Protein 4X8Y (pdb70)

Nearest PDB structures (foldseek):
  4x8y-assembly2_B-3  TM=1.009E+00  e=1.048E-23  Homo sapiens
  4x8y-assembly1_A-2  TM=9.669E-01  e=1.568E-19  Homo sapiens
  1t0g-assembly1_A  TM=8.692E-01  e=2.281E-09  Arabidopsis thaliana
  1j03-assembly1_A  TM=8.498E-01  e=9.770E-09  Arabidopsis thaliana
  6nzx-assembly1_A  TM=7.456E-01  e=7.569E-04  Hadesarchaea archaeon YNP_N21

B-factor: mean 53.66, std 27.23, range [21.02, 170.61]

Foldseek 3Di:
DLAWEAFLVRLQCQQCPNDVWWWFAFPFWIWTCSVVCCQCPPPHPQVLRTSGHCHQCQLVVHSDNVPGDRGADDCVPRDPSSVVSSVVVVVVRVVPTDTNGTHAHVPRDIDD/DDQPDPVLAEALVRLQCQLCPVDNWWWAAAPFWIWGCSVVCCACPPPHPQVLRTSGHCHVCQLPVHRDNVQGPSGDDPPPPHDPSSVVSSVVVVVVRVVPTPTRGGHDDD

Structure (mmCIF, N/CA/C/O backbone):
data_4X8Y
#
_entry.id   4X8Y
#
_cell.length_a   167.230
_cell.length_b   167.230
_cell.length_c   63.460
_cell.angle_alpha   90.00
_cell.angle_beta   90.00
_cell.angle_gamma   90.00
#
_symmetry.space_group_name_H-M   'I 41 2 2'
#
loop_
_entity.id
_entity.type
_entity.pdbx_description
1 polymer 'Membrane-associated progesterone receptor component 1'
2 non-polymer 'PROTOPORPHYRIN IX CONTAINING FE'
3 water water
#
loop_
_atom_site.group_PDB
_atom_site.id
_atom_site.type_symbol
_atom_site.label_atom_id
_atom_site.label_alt_id
_atom_site.label_comp_id
_atom_site.label_asym_id
_atom_site.label_entity_id
_atom_site.label_seq_id
_atom_site.pdbx_PDB_ins_code
_atom_site.Cartn_x
_atom_site.Cartn_y
_atom_site.Cartn_z
_atom_site.occupancy
_atom_site.B_iso_or_equiv
_atom_site.auth_seq_id
_atom_site.auth_comp_id
_atom_site.auth_asym_id
_atom_site.auth_atom_id
_atom_site.pdbx_PDB_model_num
ATOM 1 N N . SER A 1 5 ? 66.649 -22.338 71.322 1.00 59.49 68 SER A N 1
ATOM 2 C CA . SER A 1 5 ? 66.515 -21.930 72.714 1.00 65.95 68 SER A CA 1
ATOM 3 C C . SER A 1 5 ? 67.146 -20.574 73.049 1.00 76.77 68 SER A C 1
ATOM 4 O O . SER A 1 5 ? 68.259 -20.524 73.577 1.00 81.99 68 SER A O 1
ATOM 7 N N . PRO A 1 6 ? 66.436 -19.467 72.752 1.00 78.17 69 PRO A N 1
ATOM 8 C CA . PRO A 1 6 ? 66.732 -18.230 73.485 1.00 77.09 69 PRO A CA 1
ATOM 9 C C . PRO A 1 6 ? 66.326 -18.391 74.946 1.00 66.25 69 PRO A C 1
ATOM 10 O O . PRO A 1 6 ? 66.947 -17.809 75.822 1.00 64.63 69 PRO A O 1
ATOM 14 N N . GLU A 1 7 ? 65.279 -19.175 75.191 1.00 60.37 70 GLU A N 1
ATOM 15 C CA . GLU A 1 7 ? 64.888 -19.538 76.550 1.00 55.39 70 GLU A CA 1
ATOM 16 C C . GLU A 1 7 ? 64.686 -21.044 76.721 1.00 41.85 70 GLU A C 1
ATOM 17 O O . GLU A 1 7 ? 65.384 -21.675 77.509 1.00 48.12 70 GLU A O 1
ATOM 23 N N . PHE A 1 8 ? 63.741 -21.617 75.985 1.00 33.92 71 PHE A N 1
ATOM 24 C CA . PHE A 1 8 ? 63.328 -22.996 76.237 1.00 33.92 71 PHE A CA 1
ATOM 25 C C . PHE A 1 8 ? 62.710 -23.638 75.014 1.00 29.64 71 PHE A C 1
ATOM 26 O O . PHE A 1 8 ? 61.824 -23.045 74.406 1.00 29.02 71 PHE A O 1
ATOM 34 N N . ASP A 1 9 ? 63.140 -24.856 74.677 1.00 34.25 72 ASP A N 1
ATOM 35 C CA . ASP A 1 9 ? 62.571 -25.613 73.542 1.00 32.81 72 ASP A CA 1
ATOM 36 C C . ASP A 1 9 ? 61.463 -26.555 73.999 1.00 32.58 72 ASP A C 1
ATOM 37 O O . ASP A 1 9 ? 61.561 -27.151 75.088 1.00 35.94 72 ASP A O 1
ATOM 42 N N . PHE A 1 10 ? 60.449 -26.727 73.153 1.00 29.92 73 PHE A N 1
ATOM 43 C CA . PHE A 1 10 ? 59.279 -27.562 73.446 1.00 29.86 73 PHE A CA 1
ATOM 44 C C . PHE A 1 10 ? 59.034 -28.630 72.388 1.00 33.65 73 PHE A C 1
ATOM 45 O O . PHE A 1 10 ? 59.236 -28.375 71.206 1.00 34.00 73 PHE A O 1
ATOM 53 N N . THR A 1 11 ? 58.563 -29.802 72.814 1.00 27.36 74 THR A N 1
ATOM 54 C CA . THR A 1 11 ? 57.924 -30.750 71.894 1.00 26.95 74 THR A CA 1
ATOM 55 C C . THR A 1 11 ? 56.473 -30.297 71.717 1.00 26.56 74 THR A C 1
ATOM 56 O O . THR A 1 11 ? 55.955 -29.530 72.548 1.00 25.83 74 THR A O 1
ATOM 60 N N . PRO A 1 12 ? 55.796 -30.783 70.669 1.00 28.46 75 PRO A N 1
ATOM 61 C CA . PRO A 1 12 ? 54.372 -30.450 70.526 1.00 28.27 75 PRO A CA 1
ATOM 62 C C . PRO A 1 12 ? 53.521 -30.863 71.738 1.00 28.49 75 PRO A C 1
ATOM 63 O O . PRO A 1 12 ? 52.606 -30.129 72.122 1.00 28.14 75 PRO A O 1
ATOM 67 N N . ALA A 1 13 ? 53.812 -32.006 72.344 1.00 26.22 76 ALA A N 1
ATOM 68 C CA . ALA A 1 13 ? 52.999 -32.433 73.470 1.00 27.83 76 ALA A CA 1
ATOM 69 C C . ALA A 1 13 ? 53.184 -31.455 74.637 1.00 32.69 76 ALA A C 1
ATOM 70 O O . ALA A 1 13 ? 52.239 -31.163 75.363 1.00 26.49 76 ALA A O 1
ATOM 72 N N . GLU A 1 14 ? 54.395 -30.925 74.784 1.00 28.58 77 GLU A N 1
ATOM 73 C CA . GLU A 1 14 ? 54.713 -30.003 75.874 1.00 27.70 77 GLU A CA 1
ATOM 74 C C . GLU A 1 14 ? 54.076 -28.640 75.632 1.00 29.05 77 GLU A C 1
ATOM 75 O O . GLU A 1 14 ? 53.769 -27.899 76.559 1.00 26.19 77 GLU A O 1
ATOM 81 N N . LEU A 1 15 ? 53.848 -28.309 74.372 1.00 24.57 78 LEU A N 1
ATOM 82 C CA . LEU A 1 15 ? 53.300 -27.009 74.050 1.00 25.15 78 LEU A CA 1
ATOM 83 C C . LEU A 1 15 ? 51.793 -26.891 74.330 1.00 25.52 78 LEU A C 1
ATOM 84 O O . LEU A 1 15 ? 51.286 -25.796 74.563 1.00 25.69 78 LEU A O 1
ATOM 89 N N . ARG A 1 16 ? 51.082 -28.016 74.292 1.00 24.06 79 ARG A N 1
ATOM 90 C CA . ARG A 1 16 ? 49.612 -28.032 74.337 1.00 26.93 79 ARG A CA 1
ATOM 91 C C . ARG A 1 16 ? 48.949 -27.243 75.471 1.00 26.74 79 ARG A C 1
ATOM 92 O O . ARG A 1 16 ? 47.935 -26.583 75.258 1.00 27.11 79 ARG A O 1
ATOM 100 N N . ARG A 1 17 ? 49.507 -27.302 76.671 1.00 24.23 80 ARG A N 1
ATOM 101 C CA A ARG A 1 17 ? 48.851 -26.692 77.834 0.65 25.72 80 ARG A CA 1
ATOM 102 C CA B ARG A 1 17 ? 48.831 -26.685 77.813 0.35 24.94 80 ARG A CA 1
ATOM 103 C C . ARG A 1 17 ? 48.970 -25.164 77.805 1.00 26.65 80 ARG A C 1
ATOM 104 O O . ARG A 1 17 ? 48.263 -24.465 78.521 1.00 27.54 80 ARG A O 1
ATOM 119 N N . PHE A 1 18 ? 49.862 -24.637 76.970 1.00 27.04 81 PHE A N 1
ATOM 120 C CA . PHE A 1 18 ? 50.008 -23.178 76.886 1.00 28.07 81 PHE A CA 1
ATOM 121 C C . PHE A 1 18 ? 49.001 -22.584 75.882 1.00 28.07 81 PHE A C 1
ATOM 122 O O . PHE A 1 18 ? 49.373 -22.024 74.837 1.00 25.85 81 PHE A O 1
ATOM 130 N N . ASP A 1 19 ? 47.718 -22.687 76.239 1.00 26.46 82 ASP A N 1
ATOM 131 C CA . ASP A 1 19 ? 46.630 -22.320 75.325 1.00 27.75 82 ASP A CA 1
ATOM 132 C C . ASP A 1 19 ? 45.761 -21.182 75.851 1.00 27.55 82 ASP A C 1
ATOM 133 O O . ASP A 1 19 ? 44.685 -20.913 75.315 1.00 30.14 82 ASP A O 1
ATOM 138 N N . GLY A 1 20 ? 46.204 -20.529 76.915 1.00 29.03 83 GLY A N 1
ATOM 139 C CA . GLY A 1 20 ? 45.431 -19.424 77.460 1.00 27.41 83 GLY A CA 1
ATOM 140 C C . GLY A 1 20 ? 44.321 -19.842 78.411 1.00 36.24 83 GLY A C 1
ATOM 141 O O . GLY A 1 20 ? 43.680 -18.992 79.021 1.00 32.92 83 GLY A O 1
ATOM 142 N N . VAL A 1 21 ? 44.111 -21.149 78.542 1.00 29.27 84 VAL A N 1
ATOM 143 C CA . VAL A 1 21 ? 43.034 -21.709 79.360 1.00 34.55 84 VAL A CA 1
ATOM 144 C C . VAL A 1 21 ? 43.624 -22.603 80.446 1.00 33.86 84 VAL A C 1
ATOM 145 O O . VAL A 1 21 ? 43.348 -22.429 81.619 1.00 35.43 84 VAL A O 1
ATOM 149 N N . GLN A 1 22 ? 44.446 -23.569 80.046 1.00 33.22 85 GLN A N 1
ATOM 150 C CA . GLN A 1 22 ? 45.091 -24.455 81.014 1.00 34.47 85 GLN A CA 1
ATOM 151 C C . GLN A 1 22 ? 46.239 -23.746 81.722 1.00 41.02 85 GLN A C 1
ATOM 152 O O . GLN A 1 22 ? 46.683 -24.159 82.791 1.00 43.23 85 GLN A O 1
ATOM 158 N N . ASP A 1 23 ? 46.692 -22.667 81.098 1.00 33.03 86 ASP A N 1
ATOM 159 C CA . ASP A 1 23 ? 47.774 -21.815 81.561 1.00 34.95 86 ASP A CA 1
ATOM 160 C C . ASP A 1 23 ? 47.427 -20.443 80.993 1.00 32.40 86 ASP A C 1
ATOM 161 O O . ASP A 1 23 ? 46.978 -20.367 79.865 1.00 34.03 86 ASP A O 1
ATOM 166 N N . PRO A 1 24 ? 47.630 -19.354 81.756 1.00 34.96 87 PRO A N 1
ATOM 167 C CA . PRO A 1 24 ? 47.294 -18.043 81.177 1.00 34.78 87 PRO A CA 1
ATOM 168 C C . PRO A 1 24 ? 48.172 -17.677 79.975 1.00 34.84 87 PRO A C 1
ATOM 169 O O . PRO A 1 24 ? 47.745 -16.903 79.123 1.00 37.06 87 PRO A O 1
ATOM 173 N N . ARG A 1 25 ? 49.364 -18.257 79.889 1.00 28.42 88 ARG A N 1
ATOM 174 C CA . ARG A 1 25 ? 50.253 -18.009 78.749 1.00 26.25 88 ARG A CA 1
ATOM 175 C C . ARG A 1 25 ? 49.799 -18.723 77.483 1.00 28.01 88 ARG A C 1
ATOM 176 O O . ARG A 1 25 ? 49.360 -19.877 77.526 1.00 27.59 88 ARG A O 1
ATOM 184 N N . ILE A 1 26 ? 49.896 -18.034 76.348 1.00 24.95 89 ILE A N 1
ATOM 185 C CA . ILE A 1 26 ? 49.595 -18.660 75.071 1.00 25.82 89 ILE A CA 1
ATOM 186 C C . ILE A 1 26 ? 50.860 -18.743 74.253 1.00 26.02 89 ILE A C 1
ATOM 187 O O . ILE A 1 26 ? 51.464 -17.708 73.933 1.00 25.76 89 ILE A O 1
ATOM 192 N N . LEU A 1 27 ? 51.274 -19.967 73.936 1.00 21.29 90 LEU A N 1
ATOM 193 C CA . LEU A 1 27 ? 52.425 -20.175 73.064 1.00 25.27 90 LEU A CA 1
ATOM 194 C C . LEU A 1 27 ? 51.957 -20.791 71.761 1.00 23.85 90 LEU A C 1
ATOM 195 O O . LEU A 1 27 ? 50.970 -21.527 71.724 1.00 25.14 90 LEU A O 1
ATOM 200 N N . MET A 1 28 ? 52.709 -20.524 70.703 1.00 23.26 91 MET A N 1
ATOM 201 C CA . MET A 1 28 ? 52.290 -20.900 69.354 1.00 24.22 91 MET A CA 1
ATOM 202 C C . MET A 1 28 ? 53.553 -21.099 68.507 1.00 21.02 91 MET A C 1
ATOM 203 O O . MET A 1 28 ? 54.455 -20.268 68.577 1.00 25.69 91 MET A O 1
ATOM 208 N N . ALA A 1 29 ? 53.613 -22.166 67.703 1.00 26.10 92 ALA A N 1
ATOM 209 C CA . ALA A 1 29 ? 54.790 -22.394 66.867 1.00 23.64 92 ALA A CA 1
ATOM 210 C C . ALA A 1 29 ? 54.520 -22.092 65.395 1.00 25.67 92 ALA A C 1
ATOM 211 O O . ALA A 1 29 ? 53.460 -22.442 64.853 1.00 23.89 92 ALA A O 1
ATOM 213 N N . ILE A 1 30 ? 55.502 -21.451 64.766 1.00 23.05 93 ILE A N 1
ATOM 214 C CA . ILE A 1 30 ? 55.447 -21.132 63.333 1.00 24.75 93 ILE A CA 1
ATOM 215 C C . ILE A 1 30 ? 56.800 -21.481 62.758 1.00 26.67 93 ILE A C 1
ATOM 216 O O . ILE A 1 30 ? 57.816 -20.921 63.176 1.00 29.75 93 ILE A O 1
ATOM 221 N N . ASN A 1 31 ? 56.812 -22.440 61.835 1.00 28.29 94 ASN A N 1
ATOM 222 C CA . ASN A 1 31 ? 58.018 -22.839 61.102 1.00 33.50 94 ASN A CA 1
ATOM 223 C C . ASN A 1 31 ? 59.190 -23.190 62.031 1.00 32.37 94 ASN A C 1
ATOM 224 O O . ASN A 1 31 ? 60.335 -22.835 61.778 1.00 29.13 94 ASN A O 1
ATOM 229 N N . GLY A 1 32 ? 58.890 -23.929 63.090 1.00 31.54 95 GLY A N 1
ATOM 230 C CA . GLY A 1 32 ? 59.917 -24.424 63.995 1.00 35.76 95 GLY A CA 1
ATOM 231 C C . GLY A 1 32 ? 60.258 -23.495 65.153 1.00 30.62 95 GLY A C 1
ATOM 232 O O . GLY A 1 32 ? 61.102 -23.830 65.985 1.00 34.35 95 GLY A O 1
ATOM 233 N N . LYS A 1 33 ? 59.616 -22.329 65.210 1.00 27.23 96 LYS A N 1
ATOM 234 C CA . LYS A 1 33 ? 59.917 -21.345 66.258 1.00 32.90 96 LYS A CA 1
ATOM 235 C C . LYS A 1 33 ? 58.713 -21.186 67.154 1.00 31.68 96 LYS A C 1
ATOM 236 O O . LYS A 1 33 ? 57.604 -21.044 66.651 1.00 27.47 96 LYS A O 1
ATOM 242 N N . VAL A 1 34 ? 58.921 -21.196 68.476 1.00 27.85 97 VAL A N 1
ATOM 243 C CA . VAL A 1 34 ? 57.821 -20.994 69.416 1.00 27.43 97 VAL A CA 1
ATOM 244 C C . VAL A 1 34 ? 57.785 -19.533 69.833 1.00 27.68 97 VAL A C 1
ATOM 245 O O . VAL A 1 34 ? 58.810 -18.958 70.230 1.00 27.88 97 VAL A O 1
ATOM 249 N N . PHE A 1 35 ? 56.600 -18.944 69.740 1.00 23.84 98 PHE A N 1
ATOM 250 C CA . PHE A 1 35 ? 56.395 -17.557 70.124 1.00 28.60 98 PHE A CA 1
ATOM 251 C C . PHE A 1 35 ? 55.440 -17.450 71.296 1.00 25.97 98 PHE A C 1
ATOM 252 O O . PHE A 1 35 ? 54.498 -18.226 71.388 1.00 24.52 98 PHE A O 1
ATOM 260 N N . ASP A 1 36 ? 55.687 -16.473 72.168 1.00 29.89 99 ASP A N 1
ATOM 261 C CA . ASP A 1 36 ? 54.748 -16.097 73.221 1.00 29.50 99 ASP A CA 1
ATOM 262 C C . ASP A 1 36 ? 53.731 -15.107 72.655 1.00 28.55 99 ASP A C 1
ATOM 263 O O . ASP A 1 36 ? 54.046 -13.926 72.445 1.00 30.73 99 ASP A O 1
ATOM 268 N N . VAL A 1 37 ? 52.521 -15.578 72.394 1.00 26.89 100 VAL A N 1
ATOM 269 C CA . VAL A 1 37 ? 51.511 -14.701 71.803 1.00 29.53 100 VAL A CA 1
ATOM 270 C C . VAL A 1 37 ? 50.433 -14.338 72.839 1.00 30.34 100 VAL A C 1
ATOM 271 O O . VAL A 1 37 ? 49.315 -13.965 72.481 1.00 31.42 100 VAL A O 1
ATOM 275 N N . THR A 1 38 ? 50.790 -14.424 74.120 1.00 27.56 101 THR A N 1
ATOM 276 C CA . THR A 1 38 ? 49.857 -14.098 75.213 1.00 31.80 101 THR A CA 1
ATOM 277 C C . THR A 1 38 ? 49.222 -12.722 75.015 1.00 38.61 101 THR A C 1
ATOM 278 O O . THR A 1 38 ? 48.028 -12.547 75.261 1.00 34.87 101 THR A O 1
ATOM 282 N N . LYS A 1 39 ? 49.996 -11.756 74.522 1.00 35.10 102 LYS A N 1
ATOM 283 C CA . LYS A 1 39 ? 49.469 -10.402 74.376 1.00 37.59 102 LYS A CA 1
ATOM 284 C C . LYS A 1 39 ? 48.473 -10.327 73.218 1.00 40.18 102 LYS A C 1
ATOM 285 O O . LYS A 1 39 ? 47.723 -9.360 73.097 1.00 42.19 102 LYS A O 1
ATOM 291 N N . GLY A 1 40 ? 48.455 -11.362 72.384 1.00 32.52 103 GLY A N 1
ATOM 292 C CA . GLY A 1 40 ? 47.523 -11.433 71.268 1.00 31.28 103 GLY A CA 1
ATOM 293 C C . GLY A 1 40 ? 46.323 -12.304 71.595 1.00 34.51 103 GLY A C 1
ATOM 294 O O . GLY A 1 40 ? 45.782 -12.989 70.719 1.00 30.07 103 GLY A O 1
ATOM 295 N N . ARG A 1 41 ? 45.906 -12.284 72.859 1.00 33.21 104 ARG A N 1
ATOM 296 C CA . ARG A 1 41 ? 44.782 -13.118 73.303 1.00 34.07 104 ARG A CA 1
ATOM 297 C C . ARG A 1 41 ? 43.483 -12.792 72.542 1.00 36.01 104 ARG A C 1
ATOM 298 O O . ARG A 1 41 ? 42.622 -13.659 72.380 1.00 32.68 104 ARG A O 1
ATOM 306 N N . LYS A 1 42 ? 43.348 -11.558 72.056 1.00 35.40 105 LYS A N 1
ATOM 307 C CA . LYS A 1 42 ? 42.178 -11.200 71.250 1.00 36.91 105 LYS A CA 1
ATOM 308 C C . LYS A 1 42 ? 42.092 -12.087 70.003 1.00 32.90 105 LYS A C 1
ATOM 309 O O . LYS A 1 42 ? 41.007 -12.317 69.466 1.00 36.44 105 LYS A O 1
ATOM 315 N N . PHE A 1 43 ? 43.242 -12.555 69.534 1.00 28.33 106 PHE A N 1
ATOM 316 C CA . PHE A 1 43 ? 43.298 -13.473 68.399 1.00 25.95 106 PHE A CA 1
ATOM 317 C C . PHE A 1 43 ? 43.279 -14.940 68.815 1.00 31.53 106 PHE A C 1
ATOM 318 O O . PHE A 1 43 ? 42.602 -15.754 68.183 1.00 29.90 106 PHE A O 1
ATOM 326 N N . TYR A 1 44 ? 44.024 -15.281 69.866 1.00 25.29 107 TYR A N 1
ATOM 327 C CA . TYR A 1 44 ? 44.364 -16.684 70.111 1.00 26.42 107 TYR A CA 1
ATOM 328 C C . TYR A 1 44 ? 43.693 -17.255 71.355 1.00 28.37 107 TYR A C 1
ATOM 329 O O . TYR A 1 44 ? 43.824 -18.442 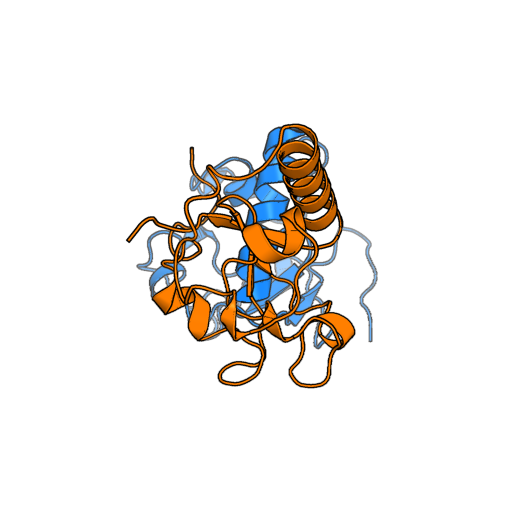71.629 1.00 32.05 107 TYR A O 1
ATOM 338 N N . GLY A 1 45 ? 42.970 -16.414 72.088 1.00 29.59 108 GLY A N 1
ATOM 339 C CA . GLY A 1 45 ? 42.191 -16.867 73.232 1.00 31.94 108 GLY A CA 1
ATOM 340 C C . GLY A 1 45 ? 41.051 -17.779 72.802 1.00 35.47 108 GLY A C 1
ATOM 341 O O . GLY A 1 45 ? 40.779 -17.918 71.607 1.00 32.81 108 GLY A O 1
ATOM 342 N N . PRO A 1 46 ? 40.376 -18.415 73.776 1.00 38.27 109 PRO A N 1
ATOM 343 C CA . PRO A 1 46 ? 39.324 -19.385 73.450 1.00 37.95 109 PRO A CA 1
ATOM 344 C C . PRO A 1 46 ? 38.154 -18.782 72.676 1.00 40.37 109 PRO A C 1
ATOM 345 O O . PRO A 1 46 ? 37.482 -19.506 71.954 1.00 43.28 109 PRO A O 1
ATOM 349 N N . GLU A 1 47 ? 37.911 -17.486 72.823 1.00 41.15 110 GLU A N 1
ATOM 350 C CA . GLU A 1 47 ? 36.874 -16.841 72.023 1.00 43.06 110 GLU A CA 1
ATOM 351 C C . GLU A 1 47 ? 37.427 -16.065 70.823 1.00 41.37 110 GLU A C 1
ATOM 352 O O . GLU A 1 47 ? 36.696 -15.322 70.174 1.00 43.71 110 GLU A O 1
ATOM 358 N N . GLY A 1 48 ? 38.710 -16.233 70.529 1.00 36.22 111 GLY A N 1
ATOM 359 C CA . GLY A 1 48 ? 39.328 -15.477 69.449 1.00 37.12 111 GLY A CA 1
ATOM 360 C C . GLY A 1 48 ? 39.160 -16.191 68.118 1.00 34.07 111 GLY A C 1
ATOM 361 O O . GLY A 1 48 ? 38.925 -17.398 68.104 1.00 30.78 111 GLY A O 1
ATOM 362 N N . PRO A 1 49 ? 39.295 -15.462 66.994 1.00 33.02 112 PRO A N 1
ATOM 363 C CA . PRO A 1 49 ? 39.077 -16.091 65.682 1.00 30.45 112 PRO A CA 1
ATOM 364 C C . PRO A 1 49 ? 40.111 -17.158 65.343 1.00 31.78 112 PRO A C 1
ATOM 365 O O . PRO A 1 49 ? 39.820 -18.054 64.542 1.00 30.65 112 PRO A O 1
ATOM 369 N N . TYR A 1 50 ? 41.296 -17.069 65.941 1.00 26.28 113 TYR A N 1
ATOM 370 C CA . TYR A 1 50 ? 42.405 -17.952 65.593 1.00 26.70 113 TYR A CA 1
ATOM 371 C C . TYR A 1 50 ? 42.783 -18.804 66.808 1.00 24.83 113 TYR A C 1
ATOM 372 O O . TYR A 1 50 ? 43.912 -19.292 66.917 1.00 25.79 113 TYR A O 1
ATOM 381 N N . GLY A 1 51 ? 41.817 -19.004 67.703 1.00 26.85 114 GLY A N 1
ATOM 382 C CA . GLY A 1 51 ? 42.035 -19.790 68.911 1.00 30.89 114 GLY A CA 1
ATOM 383 C C . GLY A 1 51 ? 42.461 -21.228 68.666 1.00 31.21 114 GLY A C 1
ATOM 384 O O . GLY A 1 51 ? 43.046 -21.866 69.535 1.00 25.72 114 GLY A O 1
ATOM 385 N N . VAL A 1 52 ? 42.179 -21.739 67.473 1.00 28.72 115 VAL A N 1
ATOM 386 C CA . VAL A 1 52 ? 42.571 -23.094 67.107 1.00 29.18 115 VAL A CA 1
ATOM 387 C C . VAL A 1 52 ? 44.110 -23.289 67.173 1.00 27.80 115 VAL A C 1
ATOM 388 O O . VAL A 1 52 ? 44.593 -24.408 67.329 1.00 27.23 115 VAL A O 1
ATOM 392 N N . PHE A 1 53 ? 44.880 -22.211 67.044 1.00 23.62 116 PHE A N 1
ATOM 393 C CA . PHE A 1 53 ? 46.346 -22.322 67.051 1.00 22.02 116 PHE A CA 1
ATOM 394 C C . PHE A 1 53 ? 46.969 -22.235 68.444 1.00 26.96 116 PHE A C 1
ATOM 395 O O . PHE A 1 53 ? 48.161 -22.434 68.597 1.00 25.53 116 PHE A O 1
ATOM 403 N N . ALA A 1 54 ? 46.173 -21.907 69.450 1.00 25.24 117 ALA A N 1
ATOM 404 C CA . ALA A 1 54 ? 46.718 -21.715 70.802 1.00 23.98 117 ALA A CA 1
ATOM 405 C C . ALA A 1 54 ? 47.329 -23.028 71.343 1.00 24.80 117 ALA A C 1
ATOM 406 O O . ALA A 1 54 ? 46.671 -24.070 71.360 1.00 24.58 117 ALA A O 1
ATOM 408 N N . GLY A 1 55 ? 48.595 -22.983 71.743 1.00 24.33 118 GLY A N 1
ATOM 409 C CA . GLY A 1 55 ? 49.283 -24.165 72.237 1.00 23.39 118 GLY A CA 1
ATOM 410 C C . GLY A 1 55 ? 49.640 -25.186 71.171 1.00 25.72 118 GLY A C 1
ATOM 411 O O . GLY A 1 55 ? 49.963 -26.331 71.500 1.00 24.39 118 GLY A O 1
ATOM 412 N N . ARG A 1 56 ? 49.567 -24.784 69.899 1.00 21.38 119 ARG A N 1
ATOM 413 C CA . ARG A 1 56 ? 49.776 -25.703 68.766 1.00 23.15 119 ARG A CA 1
ATOM 414 C C . ARG A 1 56 ? 50.884 -25.263 67.829 1.00 22.58 119 ARG A C 1
ATOM 415 O O . ARG A 1 56 ? 51.295 -24.110 67.814 1.00 23.26 119 ARG A O 1
ATOM 423 N N . ASP A 1 57 ? 51.325 -26.206 67.012 1.00 25.24 120 ASP A N 1
ATOM 424 C CA . ASP A 1 57 ? 52.115 -25.896 65.839 1.00 27.02 120 ASP A CA 1
ATOM 425 C C . ASP A 1 57 ? 51.148 -25.377 64.778 1.00 26.90 120 ASP A C 1
ATOM 426 O O . ASP A 1 57 ? 50.319 -26.125 64.254 1.00 26.64 120 ASP A O 1
ATOM 431 N N . ALA A 1 58 ? 51.243 -24.087 64.484 1.00 24.45 121 ALA A N 1
ATOM 432 C CA . ALA A 1 58 ? 50.330 -23.438 63.567 1.00 25.93 121 ALA A CA 1
ATOM 433 C C . ALA A 1 58 ? 50.852 -23.459 62.133 1.00 24.32 121 ALA A C 1
ATOM 434 O O . ALA A 1 58 ? 50.217 -22.900 61.247 1.00 25.49 121 ALA A O 1
ATOM 436 N N . SER A 1 59 ? 52.009 -24.082 61.912 1.00 23.92 122 SER A N 1
ATOM 437 C CA . SER A 1 59 ? 52.697 -23.958 60.612 1.00 24.61 122 SER A CA 1
ATOM 438 C C . SER A 1 59 ? 51.820 -24.357 59.429 1.00 25.03 122 SER A C 1
ATOM 439 O O . SER A 1 59 ? 51.707 -23.613 58.457 1.00 25.04 122 SER A O 1
ATOM 442 N N . ARG A 1 60 ? 51.206 -25.538 59.504 1.00 24.67 123 ARG A N 1
ATOM 443 C CA . ARG A 1 60 ? 50.463 -26.037 58.346 1.00 28.98 123 ARG A CA 1
ATOM 444 C C . ARG A 1 60 ? 49.221 -25.174 58.105 1.00 25.15 123 ARG A C 1
ATOM 445 O O . ARG A 1 60 ? 48.888 -24.862 56.969 1.00 25.97 123 ARG A O 1
ATOM 453 N N . GLY A 1 61 ? 48.519 -24.813 59.182 1.00 24.66 124 GLY A N 1
ATOM 454 C CA . GLY A 1 61 ? 47.332 -23.970 59.033 1.00 26.06 124 GLY A CA 1
ATOM 455 C C . GLY A 1 61 ? 47.639 -22.607 58.417 1.00 24.56 124 GLY A C 1
ATOM 456 O O . GLY A 1 61 ? 46.929 -22.143 57.510 1.00 23.81 124 GLY A O 1
ATOM 457 N N . LEU A 1 62 ? 48.684 -21.946 58.916 1.00 21.59 125 LEU A N 1
ATOM 458 C CA . LEU A 1 62 ? 49.117 -20.674 58.331 1.00 23.17 125 LEU A CA 1
ATOM 459 C C . LEU A 1 62 ? 49.595 -20.810 56.886 1.00 23.52 125 LEU A C 1
ATOM 460 O O . LEU A 1 62 ? 49.287 -19.956 56.023 1.00 25.03 125 LEU A O 1
ATOM 465 N N . ALA A 1 63 ? 50.364 -21.862 56.615 1.00 25.71 126 ALA A N 1
ATOM 466 C CA . ALA A 1 63 ? 50.948 -22.043 55.279 1.00 29.25 126 ALA A CA 1
ATOM 467 C C . ALA A 1 63 ? 49.894 -22.292 54.212 1.00 25.68 126 ALA A C 1
ATOM 468 O O . ALA A 1 63 ? 50.030 -21.838 53.069 1.00 26.97 126 ALA A O 1
ATOM 470 N N . THR A 1 64 ? 48.847 -23.018 54.581 1.00 26.44 127 THR A N 1
ATOM 471 C CA . THR A 1 64 ? 47.827 -23.430 53.620 1.00 26.68 127 THR A CA 1
ATOM 472 C C . THR A 1 64 ? 46.585 -22.559 53.711 1.00 26.07 127 THR A C 1
ATOM 473 O O . THR A 1 64 ? 45.615 -22.809 53.001 1.00 29.44 127 THR A O 1
ATOM 477 N N . PHE A 1 65 ? 46.625 -21.551 54.589 1.00 27.05 128 PHE A N 1
ATOM 478 C CA . PHE A 1 65 ? 45.449 -20.734 54.923 1.00 27.97 128 PHE A CA 1
ATOM 479 C C . PHE A 1 65 ? 44.250 -21.599 55.280 1.00 30.85 128 PHE A C 1
ATOM 480 O O . PHE A 1 65 ? 43.233 -21.595 54.569 1.00 29.75 128 PHE A O 1
ATOM 488 N N . CYS A 1 66 ? 44.363 -22.341 56.380 1.00 27.00 129 CYS A N 1
ATOM 489 C CA . CYS A 1 66 ? 43.293 -23.259 56.761 1.00 28.86 129 CYS A CA 1
ATOM 490 C C . CYS A 1 66 ? 43.096 -23.208 58.283 1.00 29.91 129 CYS A C 1
ATOM 491 O O . CYS A 1 66 ? 44.014 -23.514 59.021 1.00 30.20 129 CYS A O 1
ATOM 494 N N . LEU A 1 67 ? 41.916 -22.790 58.724 1.00 30.78 130 LEU A N 1
ATOM 495 C CA . LEU A 1 67 ? 41.590 -22.727 60.149 1.00 32.40 130 LEU A CA 1
ATOM 496 C C . LEU A 1 67 ? 40.876 -23.975 60.616 1.00 35.28 130 LEU A C 1
ATOM 497 O O . LEU A 1 67 ? 40.509 -24.075 61.783 1.00 41.51 130 LEU A O 1
ATOM 502 N N . ASP A 1 68 ? 40.664 -24.922 59.705 1.00 35.94 131 ASP A N 1
ATOM 503 C CA . ASP A 1 68 ? 39.907 -26.125 60.050 1.00 39.41 131 ASP A CA 1
ATOM 504 C C . ASP A 1 68 ? 40.690 -26.933 61.084 1.00 46.35 131 ASP A C 1
ATOM 505 O O . ASP A 1 68 ? 41.837 -27.314 60.847 1.00 40.18 131 ASP A O 1
ATOM 510 N N . LYS A 1 69 ? 40.071 -27.165 62.237 1.00 58.95 132 LYS A N 1
ATOM 511 C CA . LYS A 1 69 ? 40.755 -27.766 63.374 1.00 66.45 132 LYS A CA 1
ATOM 512 C C . LYS A 1 69 ? 41.198 -29.190 63.060 1.00 76.89 132 LYS A C 1
ATOM 513 O O . LYS A 1 69 ? 42.285 -29.611 63.453 1.00 79.76 132 LYS A O 1
ATOM 519 N N . GLU A 1 70 ? 40.366 -29.921 62.324 1.00 81.95 133 GLU A N 1
ATOM 520 C CA . GLU A 1 70 ? 40.653 -31.318 62.007 1.00 84.48 133 GLU A CA 1
ATOM 521 C C . GLU A 1 70 ? 41.890 -31.460 61.114 1.00 76.94 133 GLU A C 1
ATOM 522 O O . GLU A 1 70 ? 42.380 -32.568 60.899 1.00 78.45 133 GLU A O 1
ATOM 528 N N . ALA A 1 71 ? 42.388 -30.334 60.608 1.00 61.50 134 ALA A N 1
ATOM 529 C CA . ALA A 1 71 ? 43.580 -30.304 59.753 1.00 57.72 134 ALA A CA 1
ATOM 530 C C . ALA A 1 71 ? 44.891 -30.221 60.543 1.00 69.49 134 ALA A C 1
ATOM 531 O O . ALA A 1 71 ? 45.966 -30.479 60.001 1.00 74.85 134 ALA A O 1
ATOM 533 N N . LEU A 1 72 ? 44.801 -29.827 61.811 1.00 63.19 135 LEU A N 1
ATOM 534 C CA . LEU A 1 72 ? 45.964 -29.795 62.689 1.00 62.27 135 LEU A CA 1
ATOM 535 C C . LEU A 1 72 ? 46.363 -31.212 63.069 1.00 57.03 135 LEU A C 1
ATOM 536 O O . LEU A 1 72 ? 45.512 -32.025 63.402 1.00 57.05 135 LEU A O 1
ATOM 541 N N . LYS A 1 73 ? 47.654 -31.515 63.016 1.00 61.64 136 LYS A N 1
ATOM 542 C CA . LYS A 1 73 ? 48.125 -32.829 63.453 1.00 68.11 136 LYS A CA 1
ATOM 543 C C . LYS A 1 73 ? 48.401 -32.802 64.953 1.00 73.26 136 LYS A C 1
ATOM 544 O O . LYS A 1 73 ? 48.731 -31.754 65.515 1.00 73.22 136 LYS A O 1
ATOM 550 N N . ASP A 1 74 ? 48.264 -33.946 65.608 1.00 78.36 137 ASP A N 1
ATOM 551 C CA . ASP A 1 74 ? 48.298 -33.952 67.064 1.00 82.51 137 ASP A CA 1
ATOM 552 C C . ASP A 1 74 ? 49.728 -33.897 67.588 1.00 78.26 137 ASP A C 1
ATOM 553 O O . ASP A 1 74 ? 50.007 -33.182 68.559 1.00 79.65 137 ASP A O 1
ATOM 558 N N . GLU A 1 75 ? 50.639 -34.631 66.951 1.00 67.84 138 GLU A N 1
ATOM 559 C CA . GLU A 1 75 ? 52.023 -34.633 67.408 1.00 61.14 138 GLU A CA 1
ATOM 560 C C . GLU A 1 75 ? 52.932 -33.872 66.454 1.00 55.59 138 GLU A C 1
ATOM 561 O O . GLU A 1 75 ? 52.760 -32.678 66.230 1.00 63.03 138 GLU A O 1
ATOM 567 N N . TYR A 1 76 ? 53.908 -34.566 65.889 1.00 49.53 139 TYR A N 1
ATOM 568 C CA . TYR A 1 76 ? 54.858 -33.920 64.990 1.00 47.42 139 TYR A CA 1
ATOM 569 C C . TYR A 1 76 ? 54.295 -33.760 63.582 1.00 47.19 139 TYR A C 1
ATOM 570 O O . TYR A 1 76 ? 53.696 -34.683 63.038 1.00 53.61 139 TYR A O 1
ATOM 579 N 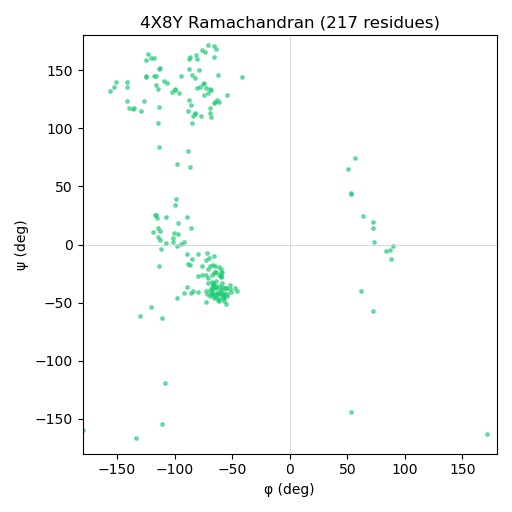N . ASP A 1 77 ? 54.470 -32.581 62.994 1.00 43.01 140 ASP A N 1
ATOM 580 C CA . ASP A 1 77 ? 54.004 -32.362 61.634 1.00 41.17 140 ASP A CA 1
ATOM 581 C C . ASP A 1 77 ? 55.197 -32.129 60.734 1.00 48.19 140 ASP A C 1
ATOM 582 O O . ASP A 1 77 ? 55.825 -31.072 60.758 1.00 39.70 140 ASP A O 1
ATOM 587 N N . ASP A 1 78 ? 55.508 -33.156 59.963 1.00 41.41 141 ASP A N 1
ATOM 588 C CA . ASP A 1 78 ? 56.499 -33.081 58.920 1.00 45.60 141 ASP A CA 1
ATOM 589 C C . ASP A 1 78 ? 55.928 -32.195 57.818 1.00 42.04 141 ASP A C 1
ATOM 590 O O . ASP A 1 78 ? 54.941 -32.541 57.167 1.00 49.15 141 ASP A O 1
ATOM 595 N N . LEU A 1 79 ? 56.537 -31.039 57.621 1.00 33.47 142 LEU A N 1
ATOM 596 C CA . LEU A 1 79 ? 56.042 -30.090 56.621 1.00 33.68 142 LEU A CA 1
ATOM 597 C C . LEU A 1 79 ? 56.570 -30.347 55.200 1.00 37.59 142 LEU A C 1
ATOM 598 O O . LEU A 1 79 ? 56.436 -29.498 54.316 1.00 36.21 142 LEU A O 1
ATOM 603 N N . SER A 1 80 ? 57.147 -31.516 54.957 1.00 38.36 143 SER A N 1
ATOM 604 C CA . SER A 1 80 ? 57.843 -31.728 53.689 1.00 44.34 143 SER A CA 1
ATOM 605 C C . SER A 1 80 ? 56.895 -31.859 52.506 1.00 42.36 143 SER A C 1
ATOM 606 O O . SER A 1 80 ? 57.339 -31.893 51.373 1.00 43.58 143 SER A O 1
ATOM 609 N N . ASP A 1 81 ? 55.593 -31.928 52.751 1.00 41.50 144 ASP A N 1
ATOM 610 C CA . ASP A 1 81 ? 54.649 -32.035 51.635 1.00 43.25 144 ASP A CA 1
ATOM 611 C C . ASP A 1 81 ? 54.029 -30.686 51.254 1.00 39.32 144 ASP A C 1
ATOM 612 O O . ASP A 1 81 ? 53.231 -30.620 50.331 1.00 41.19 144 ASP A O 1
ATOM 617 N N . LEU A 1 82 ? 54.382 -29.616 51.963 1.00 33.57 145 LEU A N 1
ATOM 618 C CA . LEU A 1 82 ? 53.940 -28.274 51.560 1.00 32.18 145 LEU A CA 1
ATOM 619 C C . LEU A 1 82 ? 54.495 -27.934 50.180 1.00 37.24 145 LEU A C 1
ATOM 620 O O . LEU A 1 82 ? 55.607 -28.335 49.830 1.00 36.06 145 LEU A O 1
ATOM 625 N N . THR A 1 83 ? 53.719 -27.184 49.409 1.00 35.23 146 THR A N 1
ATOM 626 C CA . THR A 1 83 ? 54.173 -26.699 48.114 1.00 36.46 146 THR A CA 1
ATOM 627 C C . THR A 1 83 ? 55.186 -25.588 48.305 1.00 35.78 146 THR A C 1
ATOM 628 O O . THR A 1 83 ? 55.307 -25.037 49.405 1.00 35.91 146 THR A O 1
ATOM 632 N N . ALA A 1 84 ? 55.894 -25.254 47.231 1.00 38.24 147 ALA A N 1
ATOM 633 C CA . ALA A 1 84 ? 56.802 -24.116 47.228 1.00 38.39 147 ALA A CA 1
ATOM 634 C C . ALA A 1 84 ? 56.071 -22.848 47.662 1.00 37.52 147 ALA A C 1
ATOM 635 O O . ALA A 1 84 ? 56.598 -22.053 48.430 1.00 37.95 147 ALA A O 1
ATOM 637 N N . ALA A 1 85 ? 54.856 -22.656 47.163 1.00 39.01 148 ALA A N 1
ATOM 638 C CA . ALA A 1 85 ? 54.083 -21.463 47.508 1.00 36.03 148 ALA A CA 1
ATOM 639 C C . ALA A 1 85 ? 53.690 -21.478 48.981 1.00 32.94 148 ALA A C 1
ATOM 640 O O . ALA A 1 85 ? 53.749 -20.452 49.674 1.00 33.21 148 ALA A O 1
ATOM 642 N N . GLN A 1 86 ? 53.267 -22.634 49.472 1.00 30.85 149 GLN A N 1
ATOM 643 C CA . GLN A 1 86 ? 52.858 -22.711 50.874 1.00 28.37 149 GLN A CA 1
ATOM 644 C C . GLN A 1 86 ? 54.048 -22.486 51.807 1.00 30.71 149 GLN A C 1
ATOM 645 O O . GLN A 1 86 ? 53.910 -21.917 52.880 1.00 27.75 149 GLN A O 1
ATOM 651 N N . GLN A 1 87 ? 55.217 -22.926 51.371 1.00 33.77 150 GLN A N 1
ATOM 652 C CA . GLN A 1 87 ? 56.451 -22.745 52.120 1.00 34.11 150 GLN A CA 1
ATOM 653 C C . GLN A 1 87 ? 56.836 -21.252 52.174 1.00 33.86 150 GLN A C 1
ATOM 654 O O . GLN A 1 87 ? 57.296 -20.743 53.200 1.00 29.75 150 GLN A O 1
ATOM 660 N N . GLU A 1 88 ? 56.632 -20.546 51.067 1.00 30.28 151 GLU A N 1
ATOM 661 C CA . GLU A 1 88 ? 56.889 -19.113 51.031 1.00 30.35 151 GLU A CA 1
ATOM 662 C C . GLU A 1 88 ? 55.898 -18.382 51.941 1.00 30.41 151 GLU A C 1
ATOM 663 O O . GLU A 1 88 ? 56.268 -17.465 52.674 1.00 33.68 151 GLU A O 1
ATOM 669 N N . THR A 1 89 ? 54.636 -18.785 51.892 1.00 28.53 152 THR A N 1
ATOM 670 C CA . THR A 1 89 ? 53.635 -18.213 52.800 1.00 26.79 152 THR A CA 1
ATOM 671 C C . THR A 1 89 ? 54.020 -18.424 54.266 1.00 31.76 152 THR A C 1
ATOM 672 O O . THR A 1 89 ? 53.942 -17.510 55.105 1.00 27.57 152 THR A O 1
ATOM 676 N N . LEU A 1 90 ? 54.437 -19.637 54.582 1.00 28.63 153 LEU A N 1
ATOM 677 C CA . LEU A 1 90 ? 54.840 -19.943 55.962 1.00 24.63 153 LEU A CA 1
ATOM 678 C C . LEU A 1 90 ? 55.982 -19.017 56.409 1.00 26.67 153 LEU A C 1
ATOM 679 O O . LEU A 1 90 ? 55.975 -18.491 57.528 1.00 26.64 153 LEU A O 1
ATOM 684 N N . SER A 1 91 ? 56.960 -18.816 55.531 1.00 30.28 154 SER A N 1
ATOM 685 C CA . SER A 1 91 ? 58.084 -17.926 55.827 1.00 33.59 154 SER A CA 1
ATOM 686 C C . SER A 1 91 ? 57.646 -16.486 56.070 1.00 37.04 154 SER A C 1
ATOM 687 O O . SER A 1 91 ? 58.195 -15.818 56.949 1.00 31.55 154 SER A O 1
ATOM 690 N N . ASP A 1 92 ? 56.714 -15.997 55.245 1.00 34.06 155 ASP A N 1
ATOM 691 C CA . ASP A 1 92 ? 56.124 -14.670 55.447 1.00 34.11 155 ASP A CA 1
ATOM 692 C C . ASP A 1 92 ? 55.501 -14.572 56.842 1.00 27.50 155 ASP A C 1
ATOM 693 O O . ASP A 1 92 ? 55.697 -13.588 57.555 1.00 30.73 155 ASP A O 1
ATOM 698 N N . TRP A 1 93 ? 54.741 -15.583 57.235 1.00 26.95 156 TRP A N 1
ATOM 699 C CA . TRP A 1 93 ? 54.098 -15.532 58.554 1.00 26.15 156 TRP A CA 1
ATOM 700 C C . TRP A 1 93 ? 55.151 -15.520 59.661 1.00 27.32 156 TRP A C 1
ATOM 701 O O . TRP A 1 93 ? 55.011 -14.814 60.665 1.00 27.82 156 TRP A O 1
ATOM 712 N N . GLU A 1 94 ? 56.189 -16.332 59.493 1.00 26.36 157 GLU A N 1
ATOM 713 C CA . GLU A 1 94 ? 57.278 -16.378 60.471 1.00 30.93 157 GLU A CA 1
ATOM 714 C C . GLU A 1 94 ? 57.919 -15.005 60.680 1.00 33.02 157 GLU A C 1
ATOM 715 O O . GLU A 1 94 ? 58.209 -14.619 61.806 1.00 31.13 157 GLU A O 1
ATOM 721 N N . SER A 1 95 ? 58.155 -14.286 59.589 1.00 31.69 158 SER A N 1
ATOM 722 C CA . SER A 1 95 ? 58.721 -12.939 59.647 1.00 34.53 158 SER A CA 1
ATOM 723 C C . SER A 1 95 ? 57.864 -11.986 60.471 1.00 29.20 158 SER A C 1
ATOM 724 O O . SER A 1 95 ? 58.388 -11.189 61.264 1.00 29.93 158 SER A O 1
ATOM 727 N N . GLN A 1 96 ? 56.552 -12.059 60.266 1.00 26.64 159 GLN A N 1
ATOM 728 C CA . GLN A 1 96 ? 55.614 -11.214 61.008 1.00 31.45 159 GLN A CA 1
ATOM 729 C C . GLN A 1 96 ? 55.599 -11.543 62.503 1.00 28.67 159 GLN A C 1
ATOM 730 O O . GLN A 1 96 ? 55.624 -10.634 63.340 1.00 31.82 159 GLN A O 1
ATOM 736 N N . PHE A 1 97 ? 55.536 -12.823 62.849 1.00 23.34 160 PHE A N 1
ATOM 737 C CA . PHE A 1 97 ? 55.577 -13.192 64.268 1.00 26.29 160 PHE A CA 1
ATOM 738 C C . PHE A 1 97 ? 56.923 -12.835 64.903 1.00 29.44 160 PHE A C 1
ATOM 739 O O . PHE A 1 97 ? 56.979 -12.409 66.055 1.00 29.44 160 PHE A O 1
ATOM 747 N N . THR A 1 98 ? 58.008 -12.976 64.150 1.00 25.48 161 THR A N 1
ATOM 748 C CA . THR A 1 98 ? 59.314 -12.545 64.636 1.00 30.16 161 THR A CA 1
ATOM 749 C C . THR A 1 98 ? 59.358 -11.051 64.949 1.00 35.25 161 THR A C 1
ATOM 750 O O . THR A 1 98 ? 59.969 -10.613 65.936 1.00 30.00 161 THR A O 1
ATOM 754 N N . PHE A 1 99 ? 58.710 -10.258 64.106 1.00 29.69 162 PHE A N 1
ATOM 755 C CA . PHE A 1 99 ? 58.672 -8.820 64.330 1.00 31.63 162 PHE A CA 1
ATOM 756 C C . PHE A 1 99 ? 57.814 -8.493 65.573 1.00 29.48 162 PHE A C 1
ATOM 757 O O . PHE A 1 99 ? 58.202 -7.677 66.404 1.00 36.44 162 PHE A O 1
ATOM 765 N N . LYS A 1 100 ? 56.661 -9.138 65.689 1.00 29.13 163 LYS A N 1
ATOM 766 C CA . LYS A 1 100 ? 55.649 -8.719 66.664 1.00 38.40 163 LYS A CA 1
ATOM 767 C C . LYS A 1 100 ? 55.783 -9.364 68.057 1.00 35.31 163 LYS A C 1
ATOM 768 O O . LYS A 1 100 ? 55.540 -8.711 69.069 1.00 34.95 163 LYS A O 1
ATOM 774 N N . TYR A 1 101 ? 56.182 -10.629 68.109 1.00 28.51 164 TYR A N 1
ATOM 775 C CA . TYR A 1 101 ? 56.110 -11.398 69.356 1.00 33.04 164 TYR A CA 1
ATOM 776 C C . TYR A 1 101 ? 57.470 -11.878 69.860 1.00 34.92 164 TYR A C 1
ATOM 777 O O . TYR A 1 101 ? 58.441 -11.937 69.103 1.00 35.62 164 TYR A O 1
ATOM 786 N N . HIS A 1 102 ? 57.541 -12.215 71.147 1.00 36.21 165 HIS A N 1
ATOM 787 C CA . HIS A 1 102 ? 58.781 -12.731 71.716 1.00 37.64 165 HIS A CA 1
ATOM 788 C C . HIS A 1 102 ? 59.023 -14.176 71.274 1.00 32.52 165 HIS A C 1
ATOM 789 O O . HIS A 1 102 ? 58.156 -15.021 71.411 1.00 29.27 165 HIS A O 1
ATOM 796 N N . HIS A 1 103 ? 60.218 -14.434 70.758 1.00 32.18 166 HIS A N 1
ATOM 797 C CA . HIS A 1 103 ? 60.668 -15.763 70.364 1.00 31.50 166 HIS A CA 1
ATOM 798 C C . HIS A 1 103 ? 61.189 -16.531 71.592 1.00 32.72 166 HIS A C 1
ATOM 799 O O . HIS A 1 103 ? 62.207 -16.149 72.164 1.00 33.48 166 HIS A O 1
ATOM 806 N N . VAL A 1 104 ? 60.481 -17.584 71.996 1.00 30.84 167 VAL A N 1
ATOM 807 C CA . VAL A 1 104 ? 60.816 -18.353 73.215 1.00 29.35 167 VAL A CA 1
ATOM 808 C C . VAL A 1 104 ? 61.846 -19.448 72.967 1.00 31.06 167 VAL A C 1
ATOM 809 O O . VAL A 1 104 ? 62.753 -19.653 73.771 1.00 32.33 167 VAL A O 1
ATOM 813 N N . GLY A 1 105 ? 61.709 -20.158 71.846 1.00 32.04 168 GLY A N 1
ATOM 814 C CA . GLY A 1 105 ? 62.630 -21.235 71.535 1.00 29.98 168 GLY A CA 1
ATOM 815 C C . GLY A 1 105 ? 62.189 -22.049 70.340 1.00 31.01 168 GLY A C 1
ATOM 816 O O . GLY A 1 105 ? 61.360 -21.602 69.558 1.00 31.40 168 GLY A O 1
ATOM 817 N N . LYS A 1 106 ? 62.758 -23.242 70.201 1.00 33.41 169 LYS A N 1
ATOM 818 C CA . LYS A 1 106 ? 62.393 -24.155 69.115 1.00 28.68 169 LYS A CA 1
ATOM 819 C C . LYS A 1 106 ? 61.168 -25.008 69.438 1.00 36.60 169 LYS A C 1
ATOM 820 O O . LYS A 1 106 ? 60.946 -25.377 70.602 1.00 32.48 169 LYS A O 1
ATOM 826 N N . LEU A 1 107 ? 60.365 -25.304 68.416 1.00 31.05 170 LEU A N 1
ATOM 827 C CA . LEU A 1 107 ? 59.463 -26.452 68.489 1.00 34.63 170 LEU A CA 1
ATOM 828 C C . LEU A 1 107 ? 60.247 -27.634 67.985 1.00 36.11 170 LEU A C 1
ATOM 829 O O . LEU A 1 107 ? 60.638 -27.675 66.814 1.00 36.22 170 LEU A O 1
ATOM 834 N N . LEU A 1 108 ? 60.507 -28.593 68.858 1.00 30.31 171 LEU A N 1
ATOM 835 C CA . LEU A 1 108 ? 61.390 -29.686 68.482 1.00 35.12 171 LEU A CA 1
ATOM 836 C C . LEU A 1 108 ? 60.727 -30.573 67.446 1.00 48.73 171 LEU A C 1
ATOM 837 O O . LEU A 1 108 ? 59.558 -30.919 67.581 1.00 42.23 171 LEU A O 1
ATOM 842 N N . LYS A 1 109 ? 61.475 -30.909 66.396 1.00 48.52 172 LYS A N 1
ATOM 843 C CA . LYS A 1 109 ? 61.043 -31.919 65.443 1.00 49.76 172 LYS A CA 1
ATOM 844 C C . LYS A 1 109 ? 61.241 -33.282 66.086 1.00 48.26 172 LYS A C 1
ATOM 845 O O . LYS A 1 109 ? 61.899 -33.400 67.118 1.00 51.96 172 LYS A O 1
ATOM 851 N N . GLU A 1 110 ? 60.666 -34.313 65.483 1.00 42.74 173 GLU A N 1
ATOM 852 C CA . GLU A 1 110 ? 60.725 -35.638 66.070 1.00 49.07 173 GLU A CA 1
ATOM 853 C C . GLU A 1 110 ? 62.168 -36.145 66.117 1.00 58.26 173 GLU A C 1
ATOM 854 O O . GLU A 1 110 ? 62.839 -36.216 65.093 1.00 65.11 173 GLU A O 1
ATOM 860 N N . GLY A 1 111 ? 62.641 -36.482 67.313 1.00 59.44 174 GLY A N 1
ATOM 861 C CA . GLY A 1 111 ? 64.009 -36.928 67.500 1.00 62.08 174 GLY A CA 1
ATOM 862 C C . GLY A 1 111 ? 65.025 -35.821 67.749 1.00 63.11 174 GLY A C 1
ATOM 863 O O . GLY A 1 111 ? 66.158 -36.098 68.140 1.00 67.28 174 GLY A O 1
ATOM 864 N N . GLU A 1 112 ? 64.629 -34.569 67.524 1.00 60.35 175 GLU A N 1
ATOM 865 C CA . GLU A 1 112 ? 65.539 -33.435 67.691 1.00 60.86 175 GLU A CA 1
ATOM 866 C C . GLU A 1 112 ? 65.851 -33.181 69.166 1.00 63.12 175 GLU A C 1
ATOM 867 O O . GLU A 1 112 ? 64.945 -33.103 69.989 1.00 62.99 175 GLU A O 1
ATOM 873 N N . GLU A 1 113 ? 67.137 -33.051 69.491 1.00 64.40 176 GLU A N 1
ATOM 874 C CA . GLU A 1 113 ? 67.565 -32.809 70.874 1.00 60.24 176 GLU A CA 1
ATOM 875 C C . GLU A 1 113 ? 67.467 -31.325 71.266 1.00 58.80 176 GLU A C 1
ATOM 876 O O . GLU A 1 113 ? 67.711 -30.436 70.455 1.00 53.06 176 GLU A O 1
ATOM 882 N N . PRO A 1 114 ? 67.091 -31.057 72.524 1.00 60.22 177 PRO A N 1
ATOM 883 C CA . PRO A 1 114 ? 66.949 -29.679 73.009 1.00 61.07 177 PRO A CA 1
ATOM 884 C C . PRO A 1 114 ? 68.284 -28.948 73.052 1.00 63.23 177 PRO A C 1
ATOM 885 O O . PRO A 1 114 ? 69.327 -29.600 73.059 1.00 60.04 177 PRO A O 1
ATOM 889 N N . THR A 1 115 ? 68.249 -27.618 73.093 1.00 70.68 178 THR A N 1
ATOM 890 C CA . THR A 1 115 ? 69.470 -26.826 73.261 1.00 84.54 178 THR A CA 1
ATOM 891 C C . THR A 1 115 ? 69.441 -26.004 74.560 1.00 86.35 178 THR A C 1
ATOM 892 O O . THR A 1 115 ? 68.379 -25.543 74.986 1.00 85.90 178 THR A O 1
ATOM 896 N N . VAL A 1 116 ? 70.616 -25.846 75.177 1.00 91.64 179 VAL A N 1
ATOM 897 C CA . VAL A 1 116 ? 70.785 -25.238 76.508 1.00 88.05 179 VAL A CA 1
ATOM 898 C C . VAL A 1 116 ? 70.052 -26.012 77.612 1.00 83.74 179 VAL A C 1
ATOM 899 O O . VAL A 1 116 ? 69.039 -26.679 77.374 1.00 72.12 179 VAL A O 1
ATOM 903 N N . GLY B 1 1 ? 45.239 -10.745 47.330 1.00 78.44 64 GLY B N 1
ATOM 904 C CA . GLY B 1 1 ? 46.431 -11.523 47.620 1.00 68.85 64 GLY B CA 1
ATOM 905 C C . GLY B 1 1 ? 46.995 -11.228 49.001 1.00 56.25 64 GLY B C 1
ATOM 906 O O . GLY B 1 1 ? 47.776 -10.286 49.166 1.00 50.64 64 GLY B O 1
ATOM 907 N N . PRO B 1 2 ? 46.595 -12.028 50.005 1.00 85.84 65 PRO B N 1
ATOM 908 C CA . PRO B 1 2 ? 47.072 -11.803 51.372 1.00 70.13 65 PRO B CA 1
ATOM 909 C C . PRO B 1 2 ? 48.563 -12.096 51.551 1.00 62.14 65 PRO B C 1
ATOM 910 O O . PRO B 1 2 ? 49.070 -13.115 51.078 1.00 61.75 65 PRO B O 1
ATOM 914 N N . LEU B 1 3 ? 49.257 -11.172 52.206 1.00 50.89 66 LEU B N 1
ATOM 915 C CA . LEU B 1 3 ? 50.606 -11.410 52.692 1.00 47.41 66 LEU B CA 1
ATOM 916 C C . LEU B 1 3 ? 50.563 -11.392 54.225 1.00 44.88 66 LEU B C 1
ATOM 917 O O . LEU B 1 3 ? 50.819 -10.368 54.855 1.00 45.08 66 LEU B O 1
ATOM 922 N N . GLY B 1 4 ? 50.209 -12.529 54.810 1.00 44.26 67 GLY B N 1
ATOM 923 C CA . GLY B 1 4 ? 49.969 -12.593 56.235 1.00 43.86 67 GLY B CA 1
ATOM 924 C C . GLY B 1 4 ? 48.969 -11.533 56.674 1.00 48.30 67 GLY B C 1
ATOM 925 O O . GLY B 1 4 ? 48.029 -11.198 55.953 1.00 47.18 67 GLY B O 1
ATOM 926 N N . SER B 1 5 ? 49.191 -10.990 57.864 1.00 45.34 68 SER B N 1
ATOM 927 C CA . SER B 1 5 ? 48.303 -9.983 58.426 1.00 48.16 68 SER B CA 1
ATOM 928 C C . SER B 1 5 ? 48.475 -8.619 57.771 1.00 48.56 68 SER B C 1
ATOM 929 O O . SER B 1 5 ? 49.597 -8.175 57.543 1.00 47.70 68 SER B O 1
ATOM 932 N N . PRO B 1 6 ? 47.353 -7.935 57.509 1.00 50.98 69 PRO B N 1
ATOM 933 C CA . PRO B 1 6 ? 47.350 -6.563 56.992 1.00 52.91 69 PRO B CA 1
ATOM 934 C C . PRO B 1 6 ? 47.815 -5.544 58.036 1.00 53.51 69 PRO B C 1
ATOM 935 O O . PRO B 1 6 ? 48.074 -4.397 57.682 1.00 54.99 69 PRO B O 1
ATOM 939 N N . GLU B 1 7 ? 47.929 -5.960 59.296 1.00 52.61 70 GLU B N 1
ATOM 940 C CA . GLU B 1 7 ? 48.544 -5.119 60.319 1.00 53.04 70 GLU B CA 1
ATOM 941 C C . GLU B 1 7 ? 49.974 -4.760 59.927 1.00 51.70 70 GLU B C 1
ATOM 942 O O . GLU B 1 7 ? 50.523 -3.758 60.381 1.00 52.70 70 GLU B O 1
ATOM 948 N N . PHE B 1 8 ? 50.581 -5.585 59.080 1.00 49.72 71 PHE B N 1
ATOM 949 C CA . PHE B 1 8 ? 51.972 -5.385 58.720 1.00 48.53 71 PHE B CA 1
ATOM 950 C C . PHE B 1 8 ? 52.089 -4.631 57.394 1.00 49.62 71 PHE B C 1
ATOM 951 O O . PHE B 1 8 ? 53.137 -4.645 56.742 1.00 48.69 71 PHE B O 1
ATOM 959 N N . ASP B 1 9 ? 50.998 -3.977 57.009 1.00 51.87 72 ASP B N 1
ATOM 960 C CA . ASP B 1 9 ? 51.032 -2.977 55.948 1.00 53.66 72 ASP B CA 1
ATOM 961 C C . ASP B 1 9 ? 51.066 -1.605 56.620 1.00 55.94 72 ASP B C 1
ATOM 962 O O . ASP B 1 9 ? 50.294 -1.354 57.549 1.00 57.31 72 ASP B O 1
ATOM 967 N N . PHE B 1 10 ? 51.955 -0.724 56.163 1.00 56.60 73 PHE B N 1
ATOM 968 C CA . PHE B 1 10 ? 52.210 0.534 56.870 1.00 58.75 73 PHE B CA 1
ATOM 969 C C . PHE B 1 10 ? 52.042 1.776 55.994 1.00 61.71 73 PHE B C 1
ATOM 970 O O . PHE B 1 10 ? 52.388 1.764 54.812 1.00 61.43 73 PHE B O 1
ATOM 978 N N . THR B 1 11 ? 51.529 2.851 56.583 1.00 64.79 74 THR B N 1
ATOM 979 C CA . THR B 1 11 ? 51.622 4.170 55.964 1.00 72.01 74 THR B CA 1
ATOM 980 C C . THR B 1 11 ? 53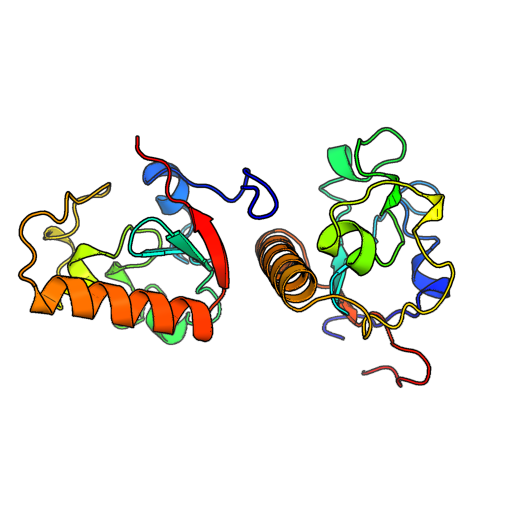.017 4.711 56.249 1.00 67.49 74 THR B C 1
ATOM 981 O O . THR B 1 11 ? 53.677 4.235 57.173 1.00 65.53 74 THR B O 1
ATOM 985 N N . PRO B 1 12 ? 53.484 5.692 55.454 1.00 72.58 75 PRO B N 1
ATOM 986 C CA . PRO B 1 12 ? 54.792 6.279 55.766 1.00 69.57 75 PRO B CA 1
ATOM 987 C C . PRO B 1 12 ? 54.882 6.811 57.200 1.00 70.97 75 PRO B C 1
ATOM 988 O O . PRO B 1 12 ? 55.927 6.675 57.833 1.00 70.77 75 PRO B O 1
ATOM 992 N N . ALA B 1 13 ? 53.798 7.388 57.708 1.00 73.88 76 ALA B N 1
ATOM 993 C CA . ALA B 1 13 ? 53.796 7.937 59.060 1.00 75.74 76 ALA B CA 1
ATOM 994 C C . ALA B 1 13 ? 53.906 6.839 60.122 1.00 73.94 76 ALA B C 1
ATOM 995 O O . ALA B 1 13 ? 54.549 7.029 61.154 1.00 74.80 76 ALA B O 1
ATOM 997 N N . GLU B 1 14 ? 53.274 5.697 59.869 1.00 70.20 77 GLU B N 1
ATOM 998 C CA . GLU B 1 14 ? 53.367 4.555 60.776 1.00 67.99 77 GLU B CA 1
ATOM 999 C C . GLU B 1 14 ? 54.765 3.948 60.757 1.00 65.62 77 GLU B C 1
ATOM 1000 O O . GLU B 1 14 ? 55.294 3.541 61.792 1.00 63.14 77 GLU B O 1
ATOM 1006 N N . LEU B 1 15 ? 55.348 3.885 59.566 1.00 63.29 78 LEU B N 1
ATOM 1007 C CA . LEU B 1 15 ? 56.696 3.359 59.378 1.00 61.17 78 LEU B CA 1
ATOM 1008 C C . LEU B 1 15 ? 57.714 4.088 60.253 1.00 62.15 78 LEU B C 1
ATOM 1009 O O . LEU B 1 15 ? 58.642 3.488 60.795 1.00 60.37 78 LEU B O 1
ATOM 1014 N N . ARG B 1 16 ? 57.498 5.392 60.389 1.00 65.57 79 ARG B N 1
ATOM 1015 C CA . ARG B 1 16 ? 58.392 6.317 61.086 1.00 73.36 79 ARG B CA 1
ATOM 1016 C C . ARG B 1 16 ? 58.871 5.841 62.457 1.00 70.60 79 ARG B C 1
ATOM 1017 O O . ARG B 1 16 ? 60.021 6.067 62.839 1.00 66.96 79 ARG B O 1
ATOM 1025 N N . ARG B 1 17 ? 57.977 5.185 63.185 1.00 69.00 80 ARG B N 1
ATOM 1026 C CA . ARG B 1 17 ? 58.235 4.760 64.556 1.00 70.81 80 ARG B CA 1
ATOM 1027 C C . ARG B 1 17 ? 59.364 3.728 64.641 1.00 68.32 80 ARG B C 1
ATOM 1028 O O . ARG B 1 17 ? 60.110 3.680 65.622 1.00 64.65 80 ARG B O 1
ATOM 1036 N N . PHE B 1 18 ? 59.502 2.916 63.598 1.00 60.53 81 PHE B N 1
ATOM 1037 C CA . PHE B 1 18 ? 60.445 1.805 63.625 1.00 52.33 81 PHE B CA 1
ATOM 1038 C C . PHE B 1 18 ? 61.752 2.171 62.945 1.00 55.63 81 PHE B C 1
ATOM 1039 O O . PHE B 1 18 ? 62.090 1.659 61.876 1.00 51.69 81 PHE B O 1
ATOM 1047 N N . ASP B 1 19 ? 62.481 3.064 63.604 1.00 54.87 82 ASP B N 1
ATOM 1048 C CA . ASP B 1 19 ? 63.734 3.584 63.085 1.00 56.98 82 ASP B CA 1
ATOM 1049 C C . ASP B 1 19 ? 64.902 3.159 63.960 1.00 57.08 82 ASP B C 1
ATOM 1050 O O . ASP B 1 19 ? 65.995 3.702 63.849 1.00 59.19 82 ASP B O 1
ATOM 1055 N N . GLY B 1 20 ? 64.665 2.187 64.835 1.00 54.08 83 GLY B N 1
ATOM 1056 C CA . GLY B 1 20 ? 65.697 1.751 65.757 1.00 58.55 83 GLY B CA 1
ATOM 1057 C C . GLY B 1 20 ? 65.953 2.749 66.873 1.00 62.89 83 GLY B C 1
ATOM 1058 O O . GLY B 1 20 ? 66.827 2.530 67.710 1.00 63.68 83 GLY B O 1
ATOM 1059 N N . VAL B 1 21 ? 65.185 3.838 66.891 1.00 64.93 84 VAL B N 1
ATOM 1060 C CA . VAL B 1 21 ? 65.338 4.886 67.900 1.00 71.79 84 VAL B CA 1
ATOM 1061 C C . VAL B 1 21 ? 64.140 4.927 68.852 1.00 74.40 84 VAL B C 1
ATOM 1062 O O . VAL B 1 21 ? 64.285 4.702 70.056 1.00 76.70 84 VAL B O 1
ATOM 1066 N N . GLN B 1 22 ? 62.958 5.218 68.317 1.00 71.17 85 GLN B N 1
ATOM 1067 C CA . GLN B 1 22 ? 61.745 5.247 69.133 1.00 74.08 85 GLN B CA 1
ATOM 1068 C C . GLN B 1 22 ? 61.360 3.833 69.550 1.00 70.30 85 GLN B C 1
ATOM 1069 O O . GLN B 1 22 ? 60.752 3.619 70.599 1.00 73.24 85 GLN B O 1
ATOM 1075 N N . ASP B 1 23 ? 61.725 2.879 68.703 1.00 70.64 86 ASP B N 1
ATOM 1076 C CA . ASP B 1 23 ? 61.484 1.457 68.928 1.00 66.75 86 ASP B CA 1
ATOM 1077 C C . ASP B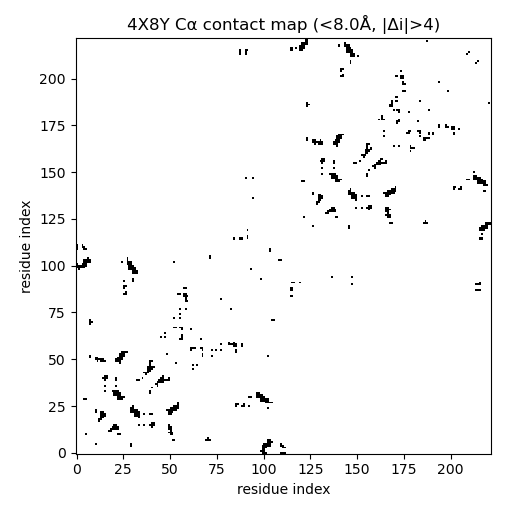 1 23 ? 62.726 0.731 68.426 1.00 59.84 86 ASP B C 1
ATOM 1078 O O . ASP B 1 23 ? 63.287 1.123 67.413 1.00 58.83 86 ASP B O 1
ATOM 1083 N N . PRO B 1 24 ? 63.184 -0.305 69.143 1.00 60.10 87 PRO B N 1
ATOM 1084 C CA . PRO B 1 24 ? 64.421 -0.988 68.738 1.00 58.13 87 PRO B CA 1
ATOM 1085 C C . PRO B 1 24 ? 64.318 -1.707 67.395 1.00 54.90 87 PRO B C 1
ATOM 1086 O O . PRO B 1 24 ? 65.342 -2.019 66.789 1.00 52.41 87 PRO B O 1
ATOM 1090 N N . ARG B 1 25 ? 63.105 -1.965 66.928 1.00 51.06 88 ARG B N 1
ATOM 1091 C CA . ARG B 1 25 ? 62.942 -2.619 65.629 1.00 47.05 88 ARG B CA 1
ATOM 1092 C C . ARG B 1 25 ? 63.126 -1.610 64.497 1.00 46.15 88 ARG B C 1
ATOM 1093 O O . ARG B 1 25 ? 62.859 -0.416 64.666 1.00 51.25 88 ARG B O 1
ATOM 1101 N N . ILE B 1 26 ? 63.604 -2.084 63.352 1.00 43.44 89 ILE B N 1
ATOM 1102 C CA . ILE B 1 26 ? 63.863 -1.192 62.223 1.00 42.93 89 ILE B CA 1
ATOM 1103 C C . ILE B 1 26 ? 63.161 -1.680 60.973 1.00 45.78 89 ILE B C 1
ATOM 1104 O O . ILE B 1 26 ? 63.371 -2.816 60.539 1.00 38.70 89 ILE B O 1
ATOM 1109 N N . LEU B 1 27 ? 62.326 -0.820 60.402 1.00 41.23 90 LEU B N 1
ATOM 1110 C CA . LEU B 1 27 ? 61.645 -1.122 59.146 1.00 41.31 90 LEU B CA 1
ATOM 1111 C C . LEU B 1 27 ? 62.146 -0.195 58.039 1.00 40.41 90 LEU B C 1
ATOM 1112 O O . LEU B 1 27 ? 62.555 0.934 58.307 1.00 47.29 90 LEU B O 1
ATOM 1117 N N . MET B 1 28 ? 62.103 -0.684 56.803 1.00 42.95 91 MET B N 1
ATOM 1118 C CA . MET B 1 28 ? 62.490 0.092 55.625 1.00 48.68 91 MET B CA 1
ATOM 1119 C C . MET B 1 28 ? 61.533 -0.240 54.495 1.00 44.91 91 MET B C 1
ATOM 1120 O O . MET B 1 28 ? 61.247 -1.408 54.264 1.00 43.38 91 MET B O 1
ATOM 1125 N N . ALA B 1 29 ? 61.053 0.766 53.777 1.00 44.84 92 ALA B N 1
ATOM 1126 C CA . ALA B 1 29 ? 60.240 0.505 52.597 1.00 48.05 92 ALA B CA 1
ATOM 1127 C C . ALA B 1 29 ? 61.080 0.632 51.333 1.00 46.55 92 ALA B C 1
ATOM 1128 O O . ALA B 1 29 ? 61.855 1.577 51.181 1.00 47.22 92 ALA B O 1
ATOM 1130 N N . ILE B 1 30 ? 60.935 -0.342 50.439 1.00 46.21 93 ILE B N 1
ATOM 1131 C CA . ILE B 1 30 ? 61.608 -0.317 49.144 1.00 46.89 93 ILE B CA 1
ATOM 1132 C C . ILE B 1 30 ? 60.647 -0.725 48.034 1.00 54.27 93 ILE B C 1
ATOM 1133 O O . ILE B 1 30 ? 60.142 -1.857 48.012 1.00 51.65 93 ILE B O 1
ATOM 1138 N N . ASN B 1 31 ? 60.388 0.209 47.127 1.00 53.06 94 ASN B N 1
ATOM 1139 C CA . ASN B 1 31 ? 59.526 -0.038 45.983 1.00 59.27 94 ASN B CA 1
ATOM 1140 C C . ASN B 1 31 ? 58.179 -0.599 46.416 1.00 60.88 94 ASN B C 1
ATOM 1141 O O . ASN B 1 31 ? 57.686 -1.572 45.848 1.00 63.40 94 ASN B O 1
ATOM 1146 N N . GLY B 1 32 ? 57.605 -0.001 47.455 1.00 55.72 95 GLY B N 1
ATOM 1147 C CA . GLY B 1 32 ? 56.260 -0.340 47.873 1.00 54.11 95 GLY B CA 1
ATOM 1148 C C . GLY B 1 32 ? 56.159 -1.498 48.849 1.00 57.36 95 GLY B C 1
ATOM 1149 O O . GLY B 1 32 ? 55.070 -1.806 49.334 1.00 58.04 95 GLY B O 1
ATOM 1150 N N . LYS B 1 33 ? 57.290 -2.138 49.131 1.00 52.50 96 LYS B N 1
ATOM 1151 C CA . LYS B 1 33 ? 57.343 -3.249 50.078 1.00 49.71 96 LYS B CA 1
ATOM 1152 C C . LYS B 1 33 ? 58.066 -2.850 51.359 1.00 47.38 96 LYS B C 1
ATOM 1153 O O . LYS B 1 33 ? 59.066 -2.143 51.319 1.00 51.91 96 LYS B O 1
ATOM 1159 N N . VAL B 1 34 ? 57.563 -3.316 52.496 1.00 46.67 97 VAL B N 1
ATOM 1160 C CA . VAL B 1 34 ? 58.185 -3.014 53.778 1.00 40.50 97 VAL B CA 1
ATOM 1161 C C . VAL B 1 34 ? 59.013 -4.197 54.297 1.00 45.65 97 VAL B C 1
ATOM 1162 O O . VAL B 1 34 ? 58.536 -5.336 54.346 1.00 49.14 97 VAL B O 1
ATOM 1166 N N . PHE B 1 35 ? 60.246 -3.910 54.699 1.00 40.91 98 PHE B N 1
ATOM 1167 C CA . PHE B 1 35 ? 61.184 -4.927 55.171 1.00 40.13 98 PHE B CA 1
ATOM 1168 C C . PHE B 1 35 ? 61.573 -4.743 56.633 1.00 35.77 98 PHE B C 1
ATOM 1169 O O . PHE B 1 35 ? 61.825 -3.626 57.077 1.00 38.31 98 PHE B O 1
ATOM 1177 N N . ASP B 1 36 ? 61.619 -5.849 57.372 1.00 35.47 99 ASP B N 1
ATOM 1178 C CA . ASP B 1 36 ? 62.177 -5.846 58.716 1.00 35.82 99 ASP B CA 1
ATOM 1179 C C . ASP B 1 36 ? 63.680 -6.011 58.569 1.00 40.13 99 ASP B C 1
ATOM 1180 O O . ASP B 1 36 ? 64.149 -7.080 58.177 1.00 40.57 99 ASP B O 1
ATOM 1185 N N . VAL B 1 37 ? 64.428 -4.953 58.876 1.00 38.84 100 VAL B N 1
ATOM 1186 C CA . VAL B 1 37 ? 65.881 -4.980 58.748 1.00 39.88 100 VAL B CA 1
ATOM 1187 C C . VAL B 1 37 ? 66.552 -4.834 60.105 1.00 42.30 100 VAL B C 1
ATOM 1188 O O . VAL B 1 37 ? 67.717 -4.433 60.198 1.00 46.22 100 VAL B O 1
ATOM 1192 N N . THR B 1 38 ? 65.809 -5.173 61.157 1.00 40.93 101 THR B N 1
ATOM 1193 C CA . THR B 1 38 ? 66.310 -5.099 62.529 1.00 45.14 101 THR B CA 1
ATOM 1194 C C . THR B 1 38 ? 67.648 -5.827 62.666 1.00 49.32 101 THR B C 1
ATOM 1195 O O . THR B 1 38 ? 68.532 -5.395 63.400 1.00 51.60 101 THR B O 1
ATOM 1199 N N . LYS B 1 39 ? 67.808 -6.913 61.922 1.00 46.06 102 LYS B N 1
ATOM 1200 C CA . LYS B 1 39 ? 69.034 -7.699 61.989 1.00 46.98 102 LYS B CA 1
ATOM 1201 C C . LYS B 1 39 ? 70.226 -6.954 61.388 1.00 48.27 102 LYS B C 1
ATOM 1202 O O . LYS B 1 39 ? 71.376 -7.293 61.655 1.00 48.12 102 LYS B O 1
ATOM 1208 N N . GLY B 1 40 ? 69.946 -5.932 60.583 1.00 44.35 103 GLY B N 1
ATOM 1209 C CA . GLY B 1 40 ? 70.994 -5.108 59.999 1.00 48.40 103 GLY B CA 1
ATOM 1210 C C . GLY B 1 40 ? 71.214 -3.807 60.752 1.00 50.81 103 GLY B C 1
ATOM 1211 O O . GLY B 1 40 ? 71.446 -2.762 60.150 1.00 52.49 103 GLY B O 1
ATOM 1212 N N . ARG B 1 41 ? 71.140 -3.869 62.076 1.00 47.42 104 ARG B N 1
ATOM 1213 C CA . ARG B 1 41 ? 71.299 -2.677 62.910 1.00 50.69 104 ARG B CA 1
ATOM 1214 C C . ARG B 1 41 ? 72.646 -1.980 62.702 1.00 54.54 104 ARG B C 1
ATOM 1215 O O . ARG B 1 41 ? 72.742 -0.748 62.783 1.00 55.93 104 ARG B O 1
ATOM 1223 N N . LYS B 1 42 ? 73.686 -2.758 62.417 1.00 53.88 105 LYS B N 1
ATOM 1224 C CA . LYS B 1 42 ? 75.012 -2.178 62.210 1.00 57.34 105 LYS B CA 1
ATOM 1225 C C . LYS B 1 42 ? 75.032 -1.315 60.953 1.00 53.17 105 LYS B C 1
ATOM 1226 O O . LYS B 1 42 ? 75.918 -0.484 60.782 1.00 57.57 105 LYS B O 1
ATOM 1232 N N . PHE B 1 43 ? 74.044 -1.508 60.084 1.00 47.98 106 PHE B N 1
ATOM 1233 C CA . PHE B 1 43 ? 73.898 -0.677 58.889 1.00 49.74 106 PHE B CA 1
ATOM 1234 C C . PHE B 1 43 ? 72.878 0.446 59.087 1.00 51.29 106 PHE B C 1
ATOM 1235 O O . PHE B 1 43 ? 73.122 1.589 58.705 1.00 52.48 106 PHE B O 1
ATOM 1243 N N . TYR B 1 44 ? 71.720 0.100 59.654 1.00 48.00 107 TYR B N 1
ATOM 1244 C CA . TYR B 1 44 ? 70.564 0.999 59.649 1.00 54.32 107 TYR B CA 1
ATOM 1245 C C . TYR B 1 44 ? 70.253 1.627 61.007 1.00 54.92 107 TYR B C 1
ATOM 1246 O O . TYR B 1 44 ? 69.299 2.394 61.131 1.00 52.77 107 TYR B O 1
ATOM 1255 N N . GLY B 1 45 ? 71.064 1.315 62.014 1.00 54.31 108 GLY B N 1
ATOM 1256 C CA . GLY B 1 45 ? 70.915 1.927 63.323 1.00 57.31 108 GLY B CA 1
ATOM 1257 C C . GLY B 1 45 ? 71.333 3.384 63.292 1.00 63.72 108 GLY B C 1
ATOM 1258 O O . GLY B 1 45 ? 71.887 3.851 62.298 1.00 64.54 108 GLY B O 1
ATOM 1259 N N . PRO B 1 46 ? 71.082 4.114 64.389 1.00 72.09 109 PRO B N 1
ATOM 1260 C CA . PRO B 1 46 ? 71.378 5.549 64.456 1.00 68.33 109 PRO B CA 1
ATOM 1261 C C . PRO B 1 46 ? 72.858 5.861 64.243 1.00 73.81 109 PRO B C 1
ATOM 1262 O O . PRO B 1 46 ? 73.198 6.945 63.770 1.00 75.30 109 PRO B O 1
ATOM 1266 N N . GLU B 1 47 ? 73.726 4.915 64.581 1.00 74.96 110 GLU B N 1
ATOM 1267 C CA . GLU B 1 47 ? 75.160 5.114 64.425 1.00 77.90 110 GLU B CA 1
ATOM 1268 C C . GLU B 1 47 ? 75.689 4.407 63.175 1.00 72.28 110 GLU B C 1
ATOM 1269 O O . GLU B 1 47 ? 76.894 4.390 62.926 1.00 71.38 110 GLU B O 1
ATOM 1275 N N . GLY B 1 48 ? 74.782 3.834 62.390 1.00 68.01 111 GLY B N 1
ATOM 1276 C CA . GLY B 1 48 ? 75.153 3.136 61.171 1.00 64.72 111 GLY B CA 1
ATOM 1277 C C . GLY B 1 48 ? 75.253 4.061 59.973 1.00 64.34 111 GLY B C 1
ATOM 1278 O O . GLY B 1 48 ? 74.711 5.166 59.992 1.00 66.53 111 GLY B O 1
ATOM 1279 N N . PRO B 1 49 ? 75.941 3.610 58.911 1.00 62.65 112 PRO B N 1
ATOM 1280 C CA . PRO B 1 49 ? 76.158 4.446 57.726 1.00 63.93 112 PRO B CA 1
ATOM 1281 C C . PRO B 1 49 ? 74.875 4.734 56.954 1.00 58.05 112 PRO B C 1
ATOM 1282 O O . PRO B 1 49 ? 74.796 5.763 56.285 1.00 58.97 112 PRO B O 1
ATOM 1286 N N . TYR B 1 50 ? 73.891 3.846 57.054 1.00 54.03 113 TYR B N 1
ATOM 1287 C CA . TYR B 1 50 ? 72.670 3.957 56.260 1.00 53.93 113 TYR B CA 1
ATOM 1288 C C . TYR B 1 50 ? 71.459 4.174 57.156 1.00 51.04 113 TYR B C 1
ATOM 1289 O O . TYR B 1 50 ? 70.332 3.865 56.780 1.00 52.07 113 TYR B O 1
ATOM 1298 N N . GLY B 1 51 ? 71.707 4.734 58.336 1.00 47.33 114 GLY B N 1
ATOM 1299 C CA . GLY B 1 51 ? 70.659 5.006 59.305 1.00 56.43 114 GLY B CA 1
ATOM 1300 C C . GLY B 1 51 ? 69.608 5.975 58.802 1.00 52.89 114 GLY B C 1
ATOM 1301 O O . GLY B 1 51 ? 68.498 6.020 59.317 1.00 54.52 114 GLY B O 1
ATOM 1302 N N . VAL B 1 52 ? 69.952 6.741 57.776 1.00 51.03 115 VAL B N 1
ATOM 1303 C CA . VAL B 1 52 ? 69.030 7.718 57.219 1.00 52.57 115 VAL B CA 1
ATOM 1304 C C . VAL B 1 52 ? 67.797 7.036 56.621 1.00 55.06 115 VAL B C 1
ATOM 1305 O O . VAL B 1 52 ? 66.731 7.642 56.516 1.00 58.92 115 VAL B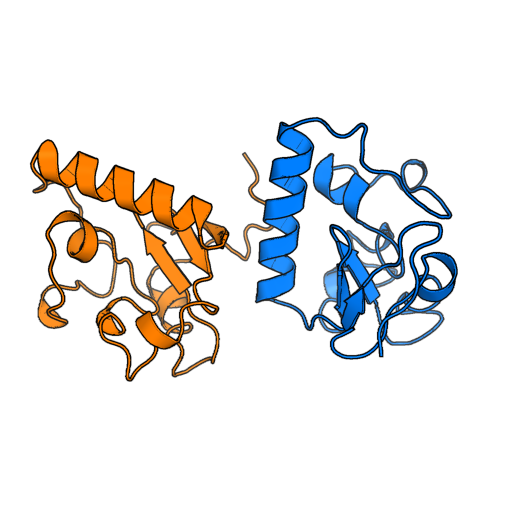 O 1
ATOM 1309 N N . PHE B 1 53 ? 67.940 5.765 56.255 1.00 47.45 116 PHE B N 1
ATOM 1310 C CA . PHE B 1 53 ? 66.840 5.004 55.669 1.00 50.53 116 PHE B CA 1
ATOM 1311 C C . PHE B 1 53 ? 65.917 4.388 56.717 1.00 52.17 116 PHE B C 1
ATOM 1312 O O . PHE B 1 53 ? 64.833 3.906 56.384 1.00 52.82 116 PHE B O 1
ATOM 1320 N N . ALA B 1 54 ? 66.344 4.395 57.976 1.00 46.30 117 ALA B N 1
ATOM 1321 C CA . ALA B 1 54 ? 65.590 3.718 59.035 1.00 50.83 117 ALA B CA 1
ATOM 1322 C C . ALA B 1 54 ? 64.197 4.312 59.211 1.00 48.68 117 ALA B C 1
ATOM 1323 O O . ALA B 1 54 ? 64.056 5.504 59.464 1.00 52.53 117 ALA B O 1
ATOM 1325 N N . GLY B 1 55 ? 63.172 3.479 59.073 1.00 52.01 118 GLY B N 1
ATOM 1326 C CA . GLY B 1 55 ? 61.799 3.916 59.253 1.00 56.43 118 GLY B CA 1
ATOM 1327 C C . GLY B 1 55 ? 61.286 4.785 58.120 1.00 56.24 118 GLY B C 1
ATOM 1328 O O . GLY B 1 55 ? 60.295 5.500 58.278 1.00 57.81 118 GLY B O 1
ATOM 1329 N N . ARG B 1 56 ? 61.956 4.712 56.973 1.00 55.39 119 ARG B N 1
ATOM 1330 C CA . ARG B 1 56 ? 61.621 5.541 55.818 1.00 58.52 119 ARG B CA 1
ATOM 1331 C C . ARG B 1 56 ? 61.344 4.727 54.559 1.00 59.03 119 ARG B C 1
ATOM 1332 O O . ARG B 1 56 ? 61.781 3.582 54.433 1.00 53.22 119 ARG B O 1
ATOM 1340 N N . ASP B 1 57 ? 60.632 5.337 53.618 1.00 58.25 120 ASP B N 1
ATOM 1341 C CA . ASP B 1 57 ? 60.675 4.883 52.236 1.00 58.27 120 ASP B CA 1
ATOM 1342 C C . ASP B 1 57 ? 62.067 5.192 51.686 1.00 60.48 120 ASP B C 1
ATOM 1343 O O . ASP B 1 57 ? 62.415 6.353 51.472 1.00 63.98 120 ASP B O 1
ATOM 1348 N N . ALA B 1 58 ? 62.862 4.156 51.460 1.00 54.94 121 ALA B N 1
ATOM 1349 C CA . ALA B 1 58 ? 64.241 4.345 51.031 1.00 55.65 121 ALA B CA 1
ATOM 1350 C C . ALA B 1 58 ? 64.402 4.224 49.521 1.00 53.09 121 ALA B C 1
ATOM 1351 O O . ALA B 1 58 ? 65.524 4.193 49.013 1.00 55.73 121 ALA B O 1
ATOM 1353 N N . SER B 1 59 ? 63.283 4.165 48.805 1.00 55.56 122 SER B N 1
ATOM 1354 C CA . SER B 1 59 ? 63.302 3.831 47.383 1.00 56.68 122 SER B CA 1
ATOM 1355 C C . SER B 1 59 ? 64.177 4.778 46.551 1.00 58.44 122 SER B C 1
ATOM 1356 O O . SER B 1 59 ? 65.008 4.332 45.761 1.00 57.40 122 SER B O 1
ATOM 1359 N N . ARG B 1 60 ? 64.010 6.078 46.740 1.00 61.32 123 ARG B N 1
ATOM 1360 C CA . ARG B 1 60 ? 64.746 7.030 45.920 1.00 63.62 123 ARG B CA 1
ATOM 1361 C C . ARG B 1 60 ? 66.227 7.056 46.301 1.00 61.29 123 ARG B C 1
ATOM 1362 O O . ARG B 1 60 ? 67.101 7.081 45.430 1.00 61.08 123 ARG B O 1
ATOM 1370 N N . GLY B 1 61 ? 66.501 7.045 47.602 1.00 58.55 124 GLY B N 1
ATOM 1371 C CA . GLY B 1 61 ? 67.864 7.025 48.097 1.00 56.18 124 GLY B CA 1
ATOM 1372 C C . GLY B 1 61 ? 68.648 5.840 47.562 1.00 58.41 124 GLY B C 1
ATOM 1373 O O . GLY B 1 61 ? 69.807 5.973 47.179 1.00 58.54 124 GLY B O 1
ATOM 1374 N N . LEU B 1 62 ? 68.001 4.680 47.521 1.00 53.17 125 LEU B N 1
ATOM 1375 C CA . LEU B 1 62 ? 68.626 3.467 47.013 1.00 49.57 125 LEU B CA 1
ATOM 1376 C C . LEU B 1 62 ? 68.779 3.475 45.493 1.00 57.17 125 LEU B C 1
ATOM 1377 O O . LEU B 1 62 ? 69.798 3.034 44.964 1.00 60.18 125 LEU B O 1
ATOM 1382 N N . ALA B 1 63 ? 67.766 3.975 44.792 1.00 60.01 126 ALA B N 1
ATOM 1383 C CA . ALA B 1 63 ? 67.797 4.012 43.333 1.00 61.81 126 ALA B CA 1
ATOM 1384 C C . ALA B 1 63 ? 68.871 4.953 42.804 1.00 61.46 126 ALA B C 1
ATOM 1385 O O . ALA B 1 63 ? 69.472 4.691 41.767 1.00 63.78 126 ALA B O 1
ATOM 1387 N N . THR B 1 64 ? 69.108 6.050 43.514 1.00 59.68 127 THR B N 1
ATOM 1388 C CA . THR B 1 64 ? 69.987 7.098 43.002 1.00 63.29 127 THR B CA 1
ATOM 1389 C C . THR B 1 64 ? 71.281 7.257 43.792 1.00 59.94 127 THR B C 1
ATOM 1390 O O . THR B 1 64 ? 72.071 8.157 43.505 1.00 64.80 127 THR B O 1
ATOM 1394 N N . PHE B 1 65 ? 71.484 6.389 44.781 1.00 59.75 128 PHE B N 1
ATOM 1395 C CA . PHE B 1 65 ? 72.648 6.465 45.663 1.00 62.67 128 PHE B CA 1
ATOM 1396 C C . PHE B 1 65 ? 72.742 7.820 46.358 1.00 60.54 128 PHE B C 1
ATOM 1397 O O . PHE B 1 65 ? 73.583 8.657 46.025 1.00 58.19 128 PHE B O 1
ATOM 1405 N N . CYS B 1 66 ? 71.866 8.016 47.337 1.00 57.43 129 CYS B N 1
ATOM 1406 C CA . CYS B 1 66 ? 71.774 9.275 48.056 1.00 57.83 129 CYS B CA 1
ATOM 1407 C C . CYS B 1 66 ? 71.510 9.039 49.539 1.00 55.76 129 CYS B C 1
ATOM 1408 O O . CYS B 1 66 ? 70.532 8.392 49.902 1.00 54.63 129 CYS B O 1
ATOM 1411 N N . LEU B 1 67 ? 72.382 9.572 50.387 1.00 59.06 130 LEU B N 1
ATOM 1412 C CA . LEU B 1 67 ? 72.266 9.395 51.827 1.00 56.52 130 LEU B CA 1
ATOM 1413 C C . LEU B 1 67 ? 71.933 10.701 52.536 1.00 59.58 130 LEU B C 1
ATOM 1414 O O . LEU B 1 67 ? 72.009 10.785 53.761 1.00 57.36 130 LEU B O 1
ATOM 1419 N N . ASP B 1 68 ? 71.568 11.715 51.760 1.00 59.90 131 ASP B N 1
ATOM 1420 C CA . ASP B 1 68 ? 71.287 13.038 52.305 1.00 65.65 131 ASP B CA 1
ATOM 1421 C C . ASP B 1 68 ? 69.869 13.110 52.846 1.00 69.45 131 ASP B C 1
ATOM 1422 O O . ASP B 1 68 ? 68.904 13.033 52.090 1.00 69.57 131 ASP B O 1
ATOM 1427 N N . LYS B 1 69 ? 69.771 13.264 54.164 1.00 78.26 132 LYS B N 1
ATOM 1428 C CA . LYS B 1 69 ? 68.501 13.332 54.886 1.00 83.62 132 LYS B CA 1
ATOM 1429 C C . LYS B 1 69 ? 67.493 14.257 54.209 1.00 82.61 132 LYS B C 1
ATOM 1430 O O . LYS B 1 69 ? 66.307 13.942 54.124 1.00 77.09 132 LYS B O 1
ATOM 1436 N N . GLU B 1 70 ? 67.981 15.384 53.700 1.00 84.17 133 GLU B N 1
ATOM 1437 C CA . GLU B 1 70 ? 67.114 16.401 53.118 1.00 84.27 133 GLU B CA 1
ATOM 1438 C C . GLU B 1 70 ? 66.497 15.982 51.784 1.00 80.45 133 GLU B C 1
ATOM 1439 O O . GLU B 1 70 ? 65.478 16.532 51.370 1.00 85.42 133 GLU B O 1
ATOM 1445 N N . ALA B 1 71 ? 67.102 15.011 51.112 1.00 78.42 134 ALA B N 1
ATOM 1446 C CA . ALA B 1 71 ? 66.539 14.506 49.864 1.00 86.72 134 ALA B CA 1
ATOM 1447 C C . ALA B 1 71 ? 65.404 13.520 50.136 1.00 96.01 134 ALA B C 1
ATOM 1448 O O . ALA B 1 71 ? 64.702 13.100 49.218 1.00 97.04 134 ALA B O 1
ATOM 1450 N N . LEU B 1 72 ? 65.234 13.155 51.403 1.00 104.43 135 LEU B N 1
ATOM 1451 C CA . LEU B 1 72 ? 64.162 12.256 51.821 1.00 109.29 135 LEU B CA 1
ATOM 1452 C C . LEU B 1 72 ? 62.889 13.046 52.129 1.00 116.45 135 LEU B C 1
ATOM 1453 O O . LEU B 1 72 ? 62.904 13.964 52.951 1.00 119.16 135 LEU B O 1
ATOM 1458 N N . LYS B 1 73 ? 61.787 12.684 51.476 1.00 117.60 136 LYS B N 1
ATOM 1459 C CA . LYS B 1 73 ? 60.561 13.485 51.534 1.00 120.80 136 LYS B CA 1
ATOM 1460 C C . LYS B 1 73 ? 59.614 13.128 52.673 1.00 128.42 136 LYS B C 1
ATOM 1461 O O . LYS B 1 73 ? 58.415 13.384 52.578 1.00 132.20 136 LYS B O 1
ATOM 1467 N N . ASP B 1 74 ? 60.151 12.531 53.736 1.00 131.98 137 ASP B N 1
ATOM 1468 C CA . ASP B 1 74 ? 59.374 12.097 54.909 1.00 134.60 137 ASP B CA 1
ATOM 1469 C C . ASP B 1 74 ? 58.320 11.035 54.556 1.00 130.80 137 ASP B C 1
ATOM 1470 O O . ASP B 1 74 ? 58.132 10.082 55.309 1.00 133.40 137 ASP B O 1
ATOM 1475 N N . GLU B 1 75 ? 57.656 11.189 53.411 1.00 153.85 138 GLU B N 1
ATOM 1476 C CA . GLU B 1 75 ? 56.688 10.212 52.922 1.00 147.74 138 GLU B CA 1
ATOM 1477 C C . GLU B 1 75 ? 56.960 9.941 51.437 1.00 146.37 138 GLU B C 1
ATOM 1478 O O . GLU B 1 75 ? 58.012 10.330 50.935 1.00 145.89 138 GLU B O 1
ATOM 1484 N N . TYR B 1 76 ? 56.025 9.290 50.747 1.00 149.16 139 TYR B N 1
ATOM 1485 C CA . TYR B 1 76 ? 56.213 8.801 49.367 1.00 151.48 139 TYR B CA 1
ATOM 1486 C C . TYR B 1 76 ? 56.948 9.771 48.409 1.00 149.95 139 TYR B C 1
ATOM 1487 O O . TYR B 1 76 ? 56.774 10.988 48.492 1.00 151.78 139 TYR B O 1
ATOM 1496 N N . ASP B 1 77 ? 57.754 9.203 47.503 1.00 144.88 140 ASP B N 1
ATOM 1497 C CA . ASP B 1 77 ? 58.752 9.950 46.719 1.00 141.07 140 ASP B CA 1
ATOM 1498 C C . ASP B 1 77 ? 58.532 10.043 45.196 1.00 140.11 140 ASP B C 1
ATOM 1499 O O . ASP B 1 77 ? 59.427 10.509 44.482 1.00 137.60 140 ASP B O 1
ATOM 1504 N N . ASP B 1 78 ? 57.390 9.557 44.705 1.00 143.17 141 ASP B N 1
ATOM 1505 C CA . ASP B 1 78 ? 57.004 9.627 43.278 1.00 146.85 141 ASP B CA 1
ATOM 1506 C C . ASP B 1 78 ? 57.780 8.688 42.342 1.00 139.68 141 ASP B C 1
ATOM 1507 O O . ASP B 1 78 ? 57.168 7.892 41.626 1.00 137.19 141 ASP B O 1
ATOM 1512 N N . LEU B 1 79 ? 59.108 8.816 42.321 1.00 135.40 142 LEU B N 1
ATOM 1513 C CA . LEU B 1 79 ? 59.996 7.910 41.574 1.00 130.49 142 LEU B CA 1
ATOM 1514 C C . LEU B 1 79 ? 59.816 7.912 40.050 1.00 129.56 142 LEU B C 1
ATOM 1515 O O . LEU B 1 79 ? 60.151 6.929 39.386 1.00 128.02 142 LEU B O 1
ATOM 1520 N N . SER B 1 80 ? 59.306 9.004 39.492 1.00 128.50 143 SER B N 1
ATOM 1521 C CA . SER B 1 80 ? 59.130 9.084 38.044 1.00 128.47 1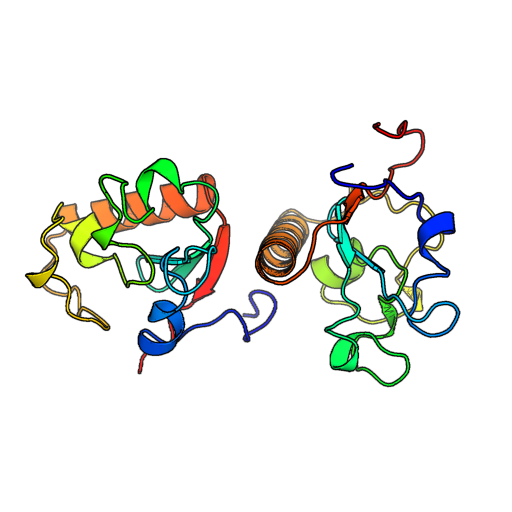43 SER B CA 1
ATOM 1522 C C . SER B 1 80 ? 60.386 9.621 37.357 1.00 125.25 143 SER B C 1
ATOM 1523 O O . SER B 1 80 ? 60.553 9.469 36.146 1.00 122.74 143 SER B O 1
ATOM 1526 N N . ASP B 1 81 ? 61.265 10.239 38.142 1.00 125.51 144 ASP B N 1
ATOM 1527 C CA . ASP B 1 81 ? 62.512 10.805 37.631 1.00 125.67 144 ASP B CA 1
ATOM 1528 C C . ASP B 1 81 ? 63.459 9.731 37.122 1.00 118.80 144 ASP B C 1
ATOM 1529 O O . ASP B 1 81 ? 64.191 9.940 36.157 1.00 120.96 144 ASP B O 1
ATOM 1534 N N . LEU B 1 82 ? 63.433 8.584 37.788 1.00 110.39 145 LEU B N 1
ATOM 1535 C CA . LEU B 1 82 ? 64.456 7.559 37.628 1.00 107.48 145 LEU B CA 1
ATOM 1536 C C . LEU B 1 82 ? 64.662 7.112 36.186 1.00 106.72 145 LEU B C 1
ATOM 1537 O O . LEU B 1 82 ? 63.711 6.771 35.483 1.00 105.38 145 LEU B O 1
ATOM 1542 N N . THR B 1 83 ? 65.920 7.125 35.756 1.00 103.88 146 THR B N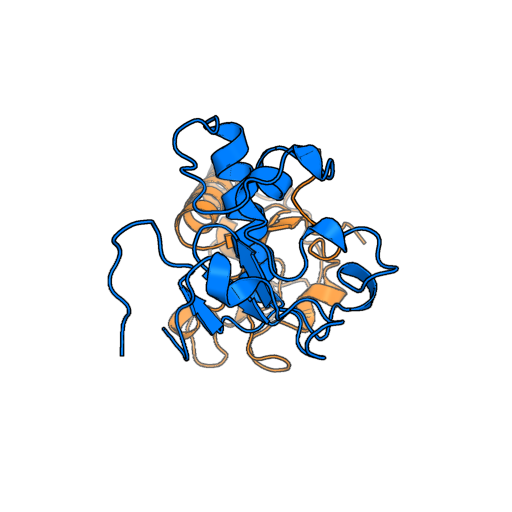 1
ATOM 1543 C CA . THR B 1 83 ? 66.298 6.569 34.467 1.00 111.10 146 THR B CA 1
ATOM 1544 C C . THR B 1 83 ? 66.032 5.069 34.460 1.00 110.49 146 THR B C 1
ATOM 1545 O O . THR B 1 83 ? 65.777 4.470 35.507 1.00 105.38 146 THR B O 1
ATOM 1549 N N . ALA B 1 84 ? 66.096 4.467 33.278 1.00 100.37 147 ALA B N 1
ATOM 1550 C CA . ALA B 1 84 ? 65.900 3.030 33.133 1.00 104.76 147 ALA B CA 1
ATOM 1551 C C . ALA B 1 84 ? 66.918 2.254 33.968 1.00 101.22 147 ALA B C 1
ATOM 1552 O O . ALA B 1 84 ? 66.602 1.208 34.540 1.00 96.98 147 ALA B O 1
ATOM 1554 N N . ALA B 1 85 ? 68.136 2.783 34.040 1.00 97.04 148 ALA B N 1
ATOM 1555 C CA . ALA B 1 85 ? 69.198 2.178 34.835 1.00 91.45 148 ALA B CA 1
ATOM 1556 C C . ALA B 1 85 ? 68.891 2.270 36.329 1.00 89.81 148 ALA B C 1
ATOM 1557 O O . ALA B 1 85 ? 69.104 1.312 37.074 1.00 86.33 148 ALA B O 1
ATOM 1559 N N . GLN B 1 86 ? 68.390 3.424 36.760 1.00 90.62 149 GLN B N 1
ATOM 1560 C CA . GLN B 1 86 ? 68.054 3.638 38.166 1.00 85.17 149 GLN B CA 1
ATOM 1561 C C . GLN B 1 86 ? 66.877 2.773 38.590 1.00 83.87 149 GLN B C 1
ATOM 1562 O O . GLN B 1 86 ? 66.850 2.248 39.708 1.00 75.29 149 GLN B O 1
ATOM 1568 N N . GLN B 1 87 ? 65.905 2.631 37.695 1.00 87.56 150 GLN B N 1
ATOM 1569 C CA . GLN B 1 87 ? 64.747 1.786 37.958 1.00 85.55 150 GLN B CA 1
ATOM 1570 C C . GLN B 1 87 ? 65.165 0.336 38.173 1.00 83.65 150 GLN B C 1
ATOM 1571 O O . GLN B 1 87 ? 64.579 -0.375 38.996 1.00 78.09 150 GLN B O 1
ATOM 1577 N N . GLU B 1 88 ? 66.185 -0.097 37.440 1.00 87.41 151 GLU B N 1
ATOM 1578 C CA . GLU B 1 88 ? 66.684 -1.458 37.581 1.00 91.40 151 GLU B CA 1
ATOM 1579 C C . GLU B 1 88 ? 67.588 -1.589 38.801 1.00 81.03 151 GLU B C 1
ATOM 1580 O O . GLU B 1 88 ? 67.706 -2.669 39.380 1.00 77.22 151 GLU B O 1
ATOM 1586 N N . THR B 1 89 ? 68.223 -0.490 39.195 1.00 70.86 152 THR B N 1
ATOM 1587 C CA . THR B 1 89 ? 68.988 -0.480 40.437 1.00 64.44 152 THR B CA 1
ATOM 1588 C C . THR B 1 89 ? 68.041 -0.697 41.617 1.00 58.72 152 THR B C 1
ATOM 1589 O O . THR B 1 89 ? 68.320 -1.493 42.513 1.00 53.98 152 THR B O 1
ATOM 1593 N N . LEU B 1 90 ? 66.917 0.012 41.595 1.00 56.24 153 LEU B N 1
ATOM 1594 C CA . LEU B 1 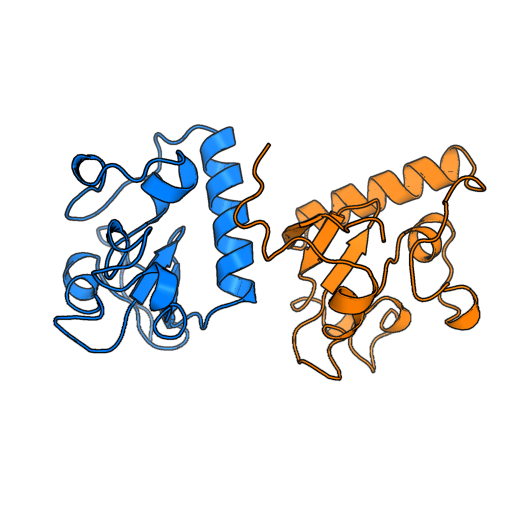90 ? 65.895 -0.104 42.628 1.00 53.85 153 LEU B CA 1
ATOM 1595 C C . LEU B 1 90 ? 65.358 -1.523 42.691 1.00 58.48 153 LEU B C 1
ATOM 1596 O O . LEU B 1 90 ? 65.143 -2.071 43.772 1.00 52.77 153 LEU B O 1
ATOM 1601 N N . SER B 1 91 ? 65.146 -2.107 41.515 1.00 55.54 154 SER B N 1
ATOM 1602 C CA . SER B 1 91 ? 64.691 -3.484 41.396 1.00 59.38 154 SER B CA 1
ATOM 1603 C C . SER B 1 91 ? 65.710 -4.448 42.010 1.00 57.97 154 SER B C 1
ATOM 1604 O O . SER B 1 91 ? 65.348 -5.317 42.809 1.00 52.59 154 SER B O 1
ATOM 1607 N N . ASP B 1 92 ? 66.982 -4.283 41.653 1.00 55.18 155 ASP B N 1
ATOM 1608 C CA . ASP B 1 92 ? 68.036 -5.135 42.203 1.00 55.28 155 ASP B CA 1
ATOM 1609 C C . ASP B 1 92 ? 68.115 -5.028 43.726 1.00 52.23 155 ASP B C 1
ATOM 1610 O O . ASP B 1 92 ? 68.310 -6.034 44.408 1.00 51.84 155 ASP B O 1
ATOM 1615 N N . TRP B 1 93 ? 67.956 -3.818 44.259 1.00 49.35 156 TRP B N 1
ATOM 1616 C CA . TRP B 1 93 ? 67.953 -3.633 45.712 1.00 46.59 156 TRP B CA 1
ATOM 1617 C C . TRP B 1 93 ? 66.794 -4.391 46.357 1.00 48.08 156 TRP B C 1
ATOM 1618 O O . TRP B 1 93 ? 66.967 -5.092 47.353 1.00 45.17 156 TRP B O 1
ATOM 1629 N N . GLU B 1 94 ? 65.608 -4.232 45.783 1.00 49.34 157 GLU B N 1
ATOM 1630 C CA . GLU B 1 94 ? 64.416 -4.907 46.282 1.00 52.06 157 GLU B CA 1
ATOM 1631 C C . GLU B 1 94 ? 64.634 -6.415 46.374 1.00 46.03 157 GLU B C 1
ATOM 1632 O O . GLU B 1 94 ? 64.268 -7.044 47.371 1.00 44.71 157 GLU B O 1
ATOM 1638 N N . SER B 1 95 ? 65.230 -6.986 45.331 1.00 47.72 158 SER B N 1
ATOM 1639 C CA . SER B 1 95 ? 65.490 -8.422 45.284 1.00 49.72 158 SER B CA 1
ATOM 1640 C C . SER B 1 95 ? 66.491 -8.823 46.359 1.00 46.16 158 SER B C 1
ATOM 1641 O O . SER B 1 95 ? 66.310 -9.829 47.048 1.00 45.66 158 SER B O 1
ATOM 1644 N N . GLN B 1 96 ? 67.543 -8.025 46.495 1.00 45.09 159 GLN B N 1
ATOM 1645 C CA . GLN B 1 96 ? 68.557 -8.254 47.513 1.00 43.20 159 GLN B CA 1
ATOM 1646 C C . GLN B 1 96 ? 67.980 -8.168 48.936 1.00 42.95 159 GLN B C 1
ATOM 1647 O O . GLN B 1 96 ? 68.322 -8.975 49.799 1.00 40.47 159 GLN B O 1
ATOM 1653 N N . PHE B 1 97 ? 67.108 -7.195 49.183 1.00 44.35 160 PHE B N 1
ATOM 1654 C CA . PHE B 1 97 ? 66.501 -7.055 50.508 1.00 42.67 160 PHE B CA 1
ATOM 1655 C C . PHE B 1 97 ? 65.504 -8.177 50.804 1.00 44.13 160 PHE B C 1
ATOM 1656 O O . PHE B 1 97 ? 65.362 -8.604 51.949 1.00 40.22 160 PHE B O 1
ATOM 1664 N N . THR B 1 98 ? 64.814 -8.657 49.776 1.00 44.37 161 THR B N 1
ATOM 1665 C CA . THR B 1 98 ? 63.893 -9.774 49.946 1.00 47.83 161 THR B CA 1
ATOM 1666 C C . THR B 1 98 ? 64.677 -11.014 50.355 1.00 48.83 161 THR B C 1
ATOM 1667 O O . THR B 1 98 ? 64.230 -11.804 51.185 1.00 45.19 161 THR B O 1
ATOM 1671 N N . PHE B 1 99 ? 65.871 -11.142 49.793 1.00 43.69 162 PHE B N 1
ATOM 1672 C CA . PHE B 1 99 ? 66.752 -12.276 50.051 1.00 44.06 162 PHE B CA 1
ATOM 1673 C C . PHE B 1 99 ? 67.382 -12.231 51.448 1.00 44.59 162 PHE B C 1
ATOM 1674 O O . PHE B 1 99 ? 67.338 -13.222 52.184 1.00 39.83 162 PHE B O 1
ATOM 1682 N N . LYS B 1 100 ? 67.950 -11.082 51.809 1.00 38.81 163 LYS B N 1
ATOM 1683 C CA . LYS B 1 100 ? 68.702 -10.967 53.055 1.00 43.24 163 LYS B CA 1
ATOM 1684 C C . LYS B 1 100 ? 67.819 -10.695 54.278 1.00 41.14 163 LYS B C 1
ATOM 1685 O O . LYS B 1 100 ? 68.067 -11.238 55.340 1.00 43.31 163 LYS B O 1
ATOM 1691 N N . TYR B 1 101 ? 66.807 -9.847 54.132 1.00 39.16 164 TYR B N 1
ATOM 1692 C CA . TYR B 1 101 ? 65.942 -9.503 55.257 1.00 37.83 164 TYR B CA 1
ATOM 1693 C C . TYR B 1 101 ? 64.530 -10.068 55.089 1.00 42.90 164 TYR B C 1
ATOM 1694 O O . TYR B 1 101 ? 64.346 -11.073 54.416 1.00 39.96 164 TYR B O 1
ATOM 1703 N N . HIS B 1 102 ? 63.533 -9.447 55.712 1.00 42.88 165 HIS B N 1
ATOM 1704 C CA . HIS B 1 102 ? 62.212 -10.057 55.724 1.00 41.31 165 HIS B CA 1
ATOM 1705 C C . HIS B 1 102 ? 61.116 -9.111 55.286 1.00 43.06 165 HIS B C 1
ATOM 1706 O O . HIS B 1 102 ? 60.839 -8.101 55.933 1.00 44.30 165 HIS B O 1
ATOM 1713 N N . HIS B 1 103 ? 60.510 -9.462 54.157 1.00 44.36 166 HIS B N 1
ATOM 1714 C CA . HIS B 1 103 ? 59.329 -8.795 53.634 1.00 47.00 166 HIS B CA 1
ATOM 1715 C C . HIS B 1 103 ? 58.141 -9.095 54.551 1.00 45.78 166 HIS B C 1
ATOM 1716 O O . HIS B 1 103 ? 57.758 -10.252 54.706 1.00 47.38 166 HIS B O 1
ATOM 1723 N N . VAL B 1 104 ? 57.569 -8.064 55.165 1.00 45.65 167 VAL B N 1
ATOM 1724 C CA . VAL B 1 104 ? 56.457 -8.262 56.092 1.00 47.49 167 VAL B CA 1
ATOM 1725 C C . VAL B 1 104 ? 55.143 -7.670 55.584 1.00 48.92 167 VAL B C 1
ATOM 1726 O O . VAL B 1 104 ? 54.073 -8.023 56.071 1.00 51.12 167 VAL B O 1
ATOM 1730 N N . GLY B 1 105 ? 55.219 -6.757 54.619 1.00 47.95 168 GLY B N 1
ATOM 1731 C CA . GLY B 1 105 ? 54.008 -6.178 54.067 1.00 49.33 168 GLY B CA 1
ATOM 1732 C C . GLY B 1 105 ? 54.275 -5.162 52.977 1.00 54.83 168 GLY B C 1
ATOM 1733 O O . GLY B 1 105 ? 55.346 -5.162 52.370 1.00 47.02 168 GLY B O 1
ATOM 1734 N N . LYS B 1 106 ? 53.293 -4.304 52.721 1.00 49.05 169 LYS B N 1
ATOM 1735 C CA . LYS B 1 106 ? 53.454 -3.245 51.736 1.00 56.37 169 LYS B CA 1
ATOM 1736 C C . LYS B 1 106 ? 53.273 -1.870 52.363 1.00 55.68 169 LYS B C 1
ATOM 1737 O O . LYS B 1 106 ? 52.686 -1.736 53.441 1.00 48.49 169 LYS B O 1
ATOM 1743 N N . LEU B 1 107 ? 53.789 -0.856 51.676 1.00 49.74 170 LEU B N 1
ATOM 1744 C CA . LEU B 1 107 ? 53.622 0.533 52.081 1.00 54.33 170 LEU B CA 1
ATOM 1745 C C . LEU B 1 107 ? 52.302 1.076 51.529 1.00 58.06 170 LEU B C 1
ATOM 1746 O O . LEU B 1 107 ? 52.087 1.087 50.313 1.00 59.11 170 LEU B O 1
ATOM 1751 N N . LEU B 1 108 ? 51.414 1.502 52.426 1.00 58.77 171 LEU B N 1
ATOM 1752 C CA . LEU B 1 108 ? 50.103 2.030 52.041 1.00 65.49 171 LEU B CA 1
ATOM 1753 C C . LEU B 1 108 ? 50.221 3.468 51.542 1.00 79.76 171 LEU B C 1
ATOM 1754 O O . LEU B 1 108 ? 50.911 4.287 52.154 1.00 75.28 171 LEU B O 1
ATOM 1759 N N . LYS B 1 109 ? 49.546 3.776 50.438 1.00 97.20 172 LYS B N 1
ATOM 1760 C CA . LYS B 1 109 ? 49.704 5.084 49.817 1.00 117.25 172 LYS B CA 1
ATOM 1761 C C . LYS B 1 109 ? 48.756 6.144 50.364 1.00 129.39 172 LYS B C 1
ATOM 1762 O O . LYS B 1 109 ? 47.720 6.435 49.760 1.00 131.08 172 LYS B O 1
ATOM 1768 N N . GLU B 1 110 ? 49.133 6.700 51.513 1.00 138.72 173 GLU B N 1
ATOM 1769 C CA . GLU B 1 110 ? 48.575 7.945 52.037 1.00 147.46 173 GLU B CA 1
ATOM 1770 C C . GLU B 1 110 ? 49.281 8.288 53.337 1.00 149.74 173 GLU B C 1
ATOM 1771 O O . GLU B 1 110 ? 49.773 7.403 54.030 1.00 150.97 173 GLU B O 1
#

Organism: Homo sapiens (NCBI:txid9606)

Solvent-accessible surface area: 12327 Å² total; per-residue (Å²): 30,83,102,124,10,20,29,11,63,93,0,78,160,36,28,7,101,114,25,105,126,0,9,0,0,0,47,24,68,0,0,43,0,49,144,3,112,155,54,16,2,85,176,17,84,87,21,39,5,12,0,34,30,0,0,43,4,15,2,45,106,45,89,84,127,137,38,23,93,103,100,58,26,98,34,99,96,20,74,93,67,51,72,116,25,0,52,27,35,29,11,2,9,67,17,47,16,98,56,15,0,55,12,7,146,134,79,60,140,92,63,175,123,102,48,10,29,108,103,13,25,16,29,7,67,93,0,63,130,12,19,10,101,123,15,100,60,0,0,0,0,0,62,35,72,0,0,12,0,48,186,3,125,159,58,18,2,75,170,18,80,88,19,34,6,6,1,30,10,0,1,68,4,15,2,41,156,40,91,83,105,150,52,17,144,71,80,94,11,96,29,100,102,17,80,87,74,53,79,108,36,0,44,93,79,26,72,83,6,68,170,110,15,80,37,0,0,117,23,70,170,171

Sequence (222 aa):
SPEFDFTPAELRRRFDGVQDPRILMAINGKVFDVTKGRKFYGPEGPYGVFAGRDASRGLATFCLDKEALKDEYDDLSDLTAAQQETLSDWESQFTFKYHHVGKLLKEGEEPTVGPLGSPEFDFTPAELRRFDGVQDPRILMAINGKVFDVTKGRKFYGPEGPYGVFAGRDASRGLATFCLDKEALKDEYDDLSDLTAAQQETLSDWESQFTFKYHHVGKLLKE

GO terms:
  GO:0005783 endoplasmic reticulum (C, TAS)
  GO:0005886 plasma membrane (C, TAS)
  GO:0001540 amyloid-beta binding (F, TAS)
  GO:0020037 heme binding (F, TAS)
  GO:1903078 positive regulation of protein localization to plasma membrane (P, IMP)
  GO:0042803 protein homodimerization activity (F, IDA)
  GO:0006783 heme biosynthetic process (P, IDA)
  GO:0020037 heme binding (F, IDA)
  GO:0140077 positive regulation of lipoprotein transport (P, IMP)
  GO:0005515 protein binding (F, IPI)
  GO:0005496 steroid binding (F, TAS)
  GO:0035579 specific granule membrane (C, TAS)
  GO:0005576 extracellular region (C, EXP)
  GO:0016020 membrane (C, HDA)

Secondary structure (DSSP, 8-state):
--S--B-HHHHTT-BSSSSS-BEEEETTEEEE-GGGHHHHSTTSTTGGGTTSB-HHHHHHT---GGGS-SS---GGGS-HHHHHHHHHHHHHHHHHSEEEEEBPPTTPPP--/---S-GGG-B-HHHHTT-BSSSSS-BEEEETTEEEE-GGGHHHHSTTSTTGGGTTSB-HHHHHHT---GGG--SS-----S--HHHHHHHHHHHHHHHHHSEEEEEB---

Radius of gyration: 19.35 Å; Cα contacts (8 Å, |Δi|>4): 443; chains: 2; bounding box: 39×53×48 Å

CATH classification: 3.10.120.10

InterPro domains:
  IPR001199 Cytochrome b5-like heme/steroid binding domain [PF00173] (74-151)
  IPR001199 Cytochrome b5-like heme/steroid binding domain [SM01117] (73-171)
  IPR036400 Cytochrome b5-like heme/steroid binding domain superfamily [G3DSA:3.10.120.10] (66-173)
  IPR036400 Cytochrome b5-like heme/steroid binding domain superfamily [SSF55856] (63-171)
  IPR050577 MAPR/Neuferricin/Neudesin-like [PTHR10281] (29-173)